Protein AF-A0A3L6DJB2-F1 (afdb_monomer)

Sequence (354 aa):
MSRLISSAEVDRFAGGAGSPPSSSSSAQSPVGSTPDSLARFQGGSPYIYPLYGLGELPQGFARLSAVYGGTYMLNKPDCKVEFDMEGKVCG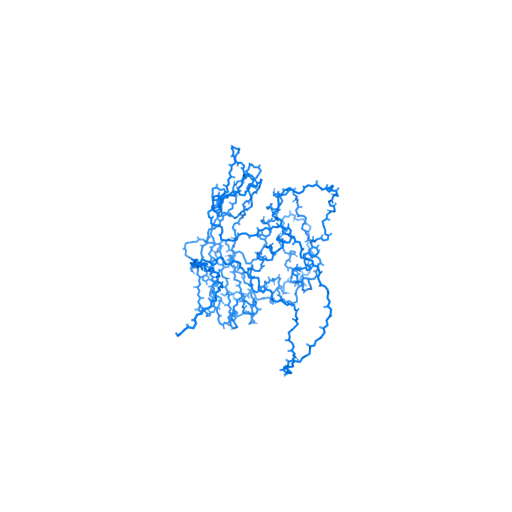VTSEGETAKCKKVVCDPSYLQNKVRKIGRVVCAIAIMSHPIPNTNESHSVQIILPQKQLGRRSDMYVFCCSYTHNVAPRGKFIAFVSVEAETDNPQSELKPGIDLLGSVDEIFYDIYDRYEPVNEPSLDNCFVSTSYDATTHFETTVTDVLNMYTMTTGKCFLAFVYGGDPLTDLSLHALLDKFMENKPRGSRIAEGRWHGGSQIAPAKKLNLNHHIIGELLELSENEVPPEDIVFHRFYLNKTGPVKHKAKWKDSVLDEGIV

InterPro domains:
  IPR000806 Rab GDI protein [PR00892] (103-117)
  IPR000806 Rab GDI protein [PR00892] (146-162)
  IPR000806 Rab GDI protein [PR00892] (171-189)
  IPR000806 Rab GDI protein [PR00892] (204-223)
  IPR000806 Rab GDI protein [PR00892] (225-245)
  IPR018203 GDP dissociation inhibitor [PF00996] (36-253)
  IPR018203 GDP dissociation inhibitor [PTHR11787] (36-254)
  IPR036188 FAD/NAD(P)-binding domain superfamily [G3DSA:3.50.50.60] (206-257)
  IPR036188 FAD/NAD(P)-binding domain superfamily [SSF51905] (41-110)
  IPR036188 FAD/NAD(P)-binding domain superfamily [SSF51905] (213-252)

Organism: Zea mays (NCBI:txid4577)

Foldseek 3Di:
DDDDPALVPPPPPPDDDDDDDDDDPDDPDPVVQFVVLCVLDPPSGSDDAAQQGPVVVVVLVQVVVVVVVDDDDPPFPPWAFDADPLQATQFIDTPRDTDGDRADEEACVRPVVQKDWDFKKKKKKFKDQFAFPPRVRDQWDKDWAQCVNVVHPWIKIKIKHACVSVNYPPSMMIIMIMITDPDPDRCVVRVVVVVRRPDTPDMDMDMDTWIDGPDDCVRHNYQYFTDDDRDPDCPVVVVRVQVSVCVNPVDRDPDPPPPDSCVVCVPSVSVVVVVVVPDDDDDDDDDDDDDDDDDDDDDDDDDDDDDDDDDDDDDDDDDDDPPDDDPDPDPPPPPDDDDDDDDDDDDDDDDDDD

pLDDT: mean 70.46, std 30.06, range [20.41, 98.69]

Structure (mmCIF, N/CA/C/O backbone):
data_AF-A0A3L6DJB2-F1
#
_entry.id   AF-A0A3L6DJB2-F1
#
loop_
_atom_site.group_PDB
_atom_site.id
_atom_site.type_symbol
_atom_site.label_atom_id
_atom_site.label_alt_id
_atom_site.label_comp_id
_atom_site.label_asym_id
_atom_site.label_entity_id
_atom_site.label_seq_id
_atom_site.pdbx_PDB_ins_code
_atom_site.Cartn_x
_atom_site.Cartn_y
_atom_site.Cartn_z
_atom_site.occupancy
_atom_site.B_iso_or_equiv
_atom_site.auth_seq_id
_atom_site.auth_comp_id
_atom_site.auth_asym_id
_atom_site.auth_atom_id
_atom_site.pdbx_PDB_model_num
ATOM 1 N N . MET A 1 1 ? 10.775 10.409 -30.185 1.00 21.77 1 MET A N 1
ATOM 2 C CA . MET A 1 1 ? 11.978 10.942 -29.509 1.00 21.77 1 MET A CA 1
ATOM 3 C C . MET A 1 1 ? 11.618 11.207 -28.056 1.00 21.77 1 MET A C 1
ATOM 5 O O . MET A 1 1 ? 11.131 12.281 -27.734 1.00 21.77 1 MET A O 1
ATOM 9 N N . SER A 1 2 ? 11.748 10.189 -27.211 1.00 21.78 2 SER A N 1
ATOM 10 C CA . SER A 1 2 ? 11.549 10.257 -25.761 1.00 21.78 2 SER A CA 1
ATOM 11 C C . SER A 1 2 ? 12.816 10.826 -25.112 1.00 21.78 2 SER A C 1
ATOM 13 O O . SER A 1 2 ? 13.909 10.319 -25.351 1.00 21.78 2 SER A O 1
ATOM 15 N N . ARG A 1 3 ? 12.694 11.909 -24.333 1.00 20.41 3 ARG A N 1
ATOM 16 C CA . ARG A 1 3 ? 13.789 12.417 -23.493 1.00 20.41 3 ARG A CA 1
ATOM 17 C C . ARG A 1 3 ? 13.762 11.666 -22.162 1.00 20.41 3 ARG A C 1
ATOM 19 O O . ARG A 1 3 ? 12.827 11.839 -21.388 1.00 20.41 3 ARG A O 1
ATOM 26 N N . LEU A 1 4 ? 14.774 10.833 -21.935 1.00 24.22 4 LEU A N 1
ATOM 27 C CA . LEU A 1 4 ? 15.147 10.310 -20.621 1.00 24.22 4 LEU A CA 1
ATOM 28 C C . LEU A 1 4 ? 15.680 11.480 -19.790 1.00 24.22 4 LEU A C 1
ATOM 30 O O . LEU A 1 4 ? 16.734 12.008 -20.125 1.00 24.22 4 LEU A O 1
ATOM 34 N N . ILE A 1 5 ? 14.974 11.887 -18.734 1.00 23.22 5 ILE A N 1
ATOM 35 C CA . ILE A 1 5 ? 15.552 12.796 -17.738 1.00 23.22 5 ILE A CA 1
ATOM 36 C C . ILE A 1 5 ? 16.312 11.915 -16.750 1.00 23.22 5 ILE A C 1
ATOM 38 O O . ILE A 1 5 ? 15.733 11.314 -15.849 1.00 23.22 5 ILE A O 1
ATOM 42 N N . SER A 1 6 ? 17.615 11.786 -16.984 1.00 24.55 6 SER A N 1
ATOM 43 C CA . SER A 1 6 ? 18.557 11.244 -16.006 1.00 24.55 6 SER A CA 1
ATOM 44 C C . SER A 1 6 ? 18.804 12.293 -14.917 1.00 24.55 6 SER A C 1
ATOM 46 O O . SER A 1 6 ? 18.768 13.495 -15.188 1.00 24.55 6 SER A O 1
ATOM 48 N N . SER A 1 7 ? 19.109 11.845 -13.697 1.00 31.48 7 SER A N 1
ATOM 49 C CA . SER A 1 7 ? 19.422 12.662 -12.510 1.00 31.48 7 SER A CA 1
ATOM 50 C C . SER A 1 7 ? 20.531 13.719 -12.711 1.00 31.48 7 SER A C 1
ATOM 52 O O . SER A 1 7 ? 20.780 14.512 -11.811 1.00 31.48 7 SER A O 1
ATOM 54 N N . ALA A 1 8 ? 21.187 13.763 -13.874 1.00 28.05 8 ALA A N 1
ATOM 55 C CA . ALA A 1 8 ? 22.197 14.753 -14.244 1.00 28.05 8 ALA A CA 1
ATOM 56 C C . ALA A 1 8 ? 21.658 15.985 -15.016 1.00 28.05 8 ALA A C 1
ATOM 58 O O . ALA A 1 8 ? 22.426 16.906 -15.288 1.00 28.05 8 ALA A O 1
ATOM 59 N N . GLU A 1 9 ? 20.373 16.040 -15.395 1.00 26.92 9 GLU A N 1
ATOM 60 C CA . GLU A 1 9 ? 19.816 17.165 -16.181 1.00 26.92 9 GLU A CA 1
ATOM 61 C C . GLU A 1 9 ? 19.065 18.230 -15.362 1.00 26.92 9 GLU A C 1
ATOM 63 O O . GLU A 1 9 ? 18.673 19.261 -15.913 1.00 26.92 9 GLU A O 1
ATOM 68 N N . VAL A 1 10 ? 18.918 18.045 -14.047 1.00 32.59 10 VAL A N 1
ATOM 69 C CA . VAL A 1 10 ? 18.225 19.012 -13.172 1.00 32.59 10 VAL A CA 1
ATOM 70 C C . VAL A 1 10 ? 19.051 20.294 -12.949 1.00 32.59 10 VAL A C 1
ATOM 72 O O . VAL A 1 10 ? 18.478 21.369 -12.780 1.00 32.59 10 VAL A O 1
ATOM 75 N N . ASP A 1 11 ? 20.379 20.242 -13.087 1.00 29.42 11 ASP A N 1
ATOM 76 C CA . ASP A 1 11 ? 21.260 21.386 -12.793 1.00 29.42 11 ASP A CA 1
ATOM 77 C C . ASP A 1 11 ? 21.383 22.433 -13.920 1.00 29.42 11 ASP A C 1
ATOM 79 O O . ASP A 1 11 ? 21.942 23.511 -13.709 1.00 29.42 11 ASP A O 1
ATOM 83 N N . ARG A 1 12 ? 20.858 22.188 -15.132 1.00 27.91 12 ARG A N 1
ATOM 84 C CA . ARG A 1 12 ? 21.073 23.100 -16.282 1.00 27.91 12 ARG A CA 1
ATOM 85 C C . ARG A 1 12 ? 20.039 24.212 -16.474 1.00 27.91 12 ARG A C 1
ATOM 87 O O . ARG A 1 12 ? 20.222 25.029 -17.373 1.00 27.91 12 ARG A O 1
ATOM 94 N N . PHE A 1 13 ? 19.000 24.300 -15.645 1.00 27.88 13 PHE A N 1
ATOM 95 C CA . PHE A 1 13 ? 17.977 25.354 -15.772 1.00 27.88 13 PHE A CA 1
ATOM 96 C C . PHE A 1 13 ? 18.026 26.446 -14.688 1.00 27.88 13 PHE A C 1
ATOM 98 O O . PHE A 1 13 ? 17.231 27.381 -14.738 1.00 27.88 13 PHE A O 1
ATOM 105 N N . ALA A 1 14 ? 18.993 26.408 -13.765 1.00 30.28 14 ALA A N 1
ATOM 106 C CA . ALA A 1 14 ? 19.113 27.372 -12.661 1.00 30.28 14 ALA A CA 1
ATOM 107 C C . ALA A 1 14 ? 20.042 28.579 -12.945 1.00 30.28 14 ALA A C 1
ATOM 109 O O . ALA A 1 14 ? 20.566 29.194 -12.019 1.00 30.28 14 ALA A O 1
ATOM 110 N N . GLY A 1 15 ? 20.273 28.937 -14.213 1.00 30.09 15 GLY A N 1
ATOM 111 C CA . GLY A 1 15 ? 21.215 29.995 -14.603 1.00 30.09 15 GLY A CA 1
ATOM 112 C C . GLY A 1 15 ? 20.587 31.082 -15.470 1.00 30.09 15 GLY A C 1
ATOM 113 O O . GLY A 1 15 ? 20.834 31.126 -16.670 1.00 30.09 15 GLY A O 1
ATOM 114 N N . GLY A 1 16 ? 19.790 31.969 -14.875 1.00 25.47 16 GLY A N 1
ATOM 115 C CA . GLY A 1 16 ? 19.230 33.131 -15.567 1.00 25.47 16 GLY A CA 1
ATOM 116 C C . GLY A 1 16 ? 18.637 34.134 -14.587 1.00 25.47 16 GLY A C 1
ATOM 117 O O . GLY A 1 16 ? 17.456 34.068 -14.265 1.00 25.47 16 GLY A O 1
ATOM 118 N N . ALA A 1 17 ? 19.470 35.044 -14.082 1.00 35.88 17 ALA A N 1
ATOM 119 C CA . ALA A 1 17 ? 19.054 36.118 -13.191 1.00 35.88 17 ALA A CA 1
ATOM 120 C C . ALA A 1 17 ? 18.122 37.109 -13.913 1.00 35.88 17 ALA A C 1
ATOM 122 O O . ALA A 1 17 ? 18.513 37.751 -14.886 1.00 35.88 17 ALA A O 1
ATOM 123 N N . GLY A 1 18 ? 16.905 37.258 -13.393 1.00 27.80 18 GLY A N 1
ATOM 124 C CA . GLY A 1 18 ? 15.955 38.305 -13.754 1.00 27.80 18 GLY A CA 1
ATOM 125 C C . GLY A 1 18 ? 14.888 38.405 -12.667 1.00 27.80 18 GLY A C 1
ATOM 126 O O . GLY A 1 18 ? 14.134 37.463 -12.449 1.00 27.80 18 GLY A O 1
ATOM 127 N N . SER A 1 19 ? 14.878 39.513 -11.930 1.00 28.47 19 SER A N 1
ATOM 128 C CA . SER A 1 19 ? 14.000 39.764 -10.781 1.00 28.47 19 SER A CA 1
ATOM 129 C C . SER A 1 19 ? 12.507 39.629 -11.141 1.00 28.47 19 SER A C 1
ATOM 131 O O . SER A 1 19 ? 12.091 40.231 -12.134 1.00 28.47 19 SER A O 1
ATOM 133 N N . PRO A 1 20 ? 11.668 38.928 -10.352 1.00 29.83 20 PRO A N 1
ATOM 134 C CA . PRO A 1 20 ? 10.231 38.879 -10.609 1.00 29.83 20 PRO A CA 1
ATOM 135 C C . PRO A 1 20 ? 9.489 40.062 -9.952 1.00 29.83 20 PRO A C 1
ATOM 137 O O . PRO A 1 20 ? 9.855 40.479 -8.848 1.00 29.83 20 PRO A O 1
ATOM 140 N N . PRO A 1 21 ? 8.428 40.602 -10.586 1.00 27.69 21 PRO A N 1
ATOM 141 C CA . PRO A 1 21 ? 7.501 41.509 -9.928 1.00 27.69 21 PRO A CA 1
ATOM 142 C C . PRO A 1 21 ? 6.554 40.744 -8.991 1.00 27.69 21 PRO A C 1
ATOM 144 O O . PRO A 1 21 ? 6.350 39.535 -9.094 1.00 27.69 21 PRO A O 1
ATOM 147 N N . SER A 1 22 ? 5.996 41.489 -8.045 1.00 34.88 22 SER A N 1
ATOM 148 C CA . SER A 1 22 ? 5.156 41.038 -6.943 1.00 34.88 22 SER A CA 1
ATOM 149 C C . SER A 1 22 ? 3.779 40.497 -7.362 1.00 34.88 22 SER A C 1
ATOM 151 O O . SER A 1 22 ? 3.180 40.938 -8.339 1.00 34.88 22 SER A O 1
ATOM 153 N N . SER A 1 23 ? 3.242 39.631 -6.491 1.00 32.97 23 SER A N 1
ATOM 154 C CA . SER A 1 23 ? 1.842 39.181 -6.341 1.00 32.97 23 SER A CA 1
ATOM 155 C C . SER A 1 23 ? 1.333 38.008 -7.205 1.00 32.97 23 SER A C 1
ATOM 157 O O . SER A 1 23 ? 0.926 38.157 -8.350 1.00 32.97 23 SER A O 1
ATOM 159 N N . SER A 1 24 ? 1.256 36.822 -6.590 1.00 25.11 24 SER A N 1
ATOM 160 C CA . SER A 1 24 ? 0.077 35.931 -6.625 1.00 25.11 24 SER A CA 1
ATOM 161 C C . SER A 1 24 ? 0.277 34.761 -5.650 1.00 25.11 24 SER A C 1
ATOM 163 O O . SER A 1 24 ? 1.120 33.887 -5.822 1.00 25.11 24 SER A O 1
ATOM 165 N N . SER A 1 25 ? -0.489 34.778 -4.564 1.00 37.22 25 SER A N 1
ATOM 166 C CA . SER A 1 25 ? -0.567 33.724 -3.555 1.00 37.22 25 SER A CA 1
ATOM 167 C C . SER A 1 25 ? -1.600 32.676 -3.981 1.00 37.22 25 SER A C 1
ATOM 169 O O . SER A 1 25 ? -2.793 32.963 -3.896 1.00 37.22 25 SER A O 1
ATOM 171 N N . SER A 1 26 ? -1.173 31.501 -4.465 1.00 32.00 26 SER A N 1
ATOM 172 C CA . SER A 1 26 ? -1.944 30.227 -4.438 1.00 32.00 26 SER A CA 1
ATOM 173 C C . SER A 1 26 ? -1.287 29.079 -5.233 1.00 32.00 26 SER A C 1
ATOM 175 O O . SER A 1 26 ? -1.951 28.358 -5.969 1.00 32.00 26 SER A O 1
ATOM 177 N N . ALA A 1 27 ? 0.019 28.859 -5.064 1.00 27.47 27 ALA A N 1
ATOM 178 C CA . ALA A 1 27 ? 0.668 27.626 -5.522 1.00 27.47 27 ALA A CA 1
ATOM 179 C C . ALA A 1 27 ? 1.916 27.323 -4.676 1.00 27.47 27 ALA A C 1
ATOM 181 O O . ALA A 1 27 ? 3.044 27.504 -5.122 1.00 27.47 27 ALA A O 1
ATOM 182 N N . GLN A 1 28 ? 1.731 26.887 -3.427 1.00 29.03 28 GLN A N 1
ATOM 183 C CA . GLN A 1 28 ? 2.797 26.178 -2.711 1.00 29.03 28 GLN A CA 1
ATOM 184 C C . GLN A 1 28 ? 2.730 24.705 -3.123 1.00 29.03 28 GLN A C 1
ATOM 186 O O . GLN A 1 28 ? 2.044 23.893 -2.515 1.00 29.03 28 GLN A O 1
ATOM 191 N N . SER A 1 29 ? 3.394 24.388 -4.230 1.00 30.84 29 SER A N 1
ATOM 192 C CA . SER A 1 29 ? 3.754 23.025 -4.626 1.00 30.84 29 SER A CA 1
ATOM 193 C C . SER A 1 29 ? 4.747 22.404 -3.620 1.00 30.84 29 SER A C 1
ATOM 195 O O . SER A 1 29 ? 5.504 23.162 -3.010 1.00 30.84 29 SER A O 1
ATOM 197 N N . PRO A 1 30 ? 4.857 21.063 -3.505 1.00 36.25 30 PRO A N 1
ATOM 198 C CA . PRO A 1 30 ? 5.751 20.358 -2.561 1.00 36.25 30 PRO A CA 1
ATOM 199 C C . PRO A 1 30 ? 7.261 20.528 -2.845 1.00 36.25 30 PRO A C 1
ATOM 201 O O . PRO A 1 30 ? 8.100 19.849 -2.267 1.00 36.25 30 PRO A O 1
ATOM 204 N N . VAL A 1 31 ? 7.634 21.477 -3.703 1.00 33.62 31 VAL A N 1
ATOM 205 C CA . VAL A 1 31 ? 8.996 21.747 -4.189 1.00 33.62 31 VAL A CA 1
ATOM 206 C C . VAL A 1 31 ? 9.981 22.100 -3.060 1.00 33.62 31 VAL A C 1
ATOM 208 O O . VAL A 1 31 ? 11.182 22.049 -3.281 1.00 33.62 31 VAL A O 1
ATOM 211 N N . GLY A 1 32 ? 9.514 22.407 -1.844 1.00 30.58 32 GLY A N 1
ATOM 212 C CA . GLY A 1 32 ? 10.386 22.628 -0.684 1.00 30.58 32 GLY A CA 1
ATOM 213 C C . GLY A 1 32 ? 10.969 21.352 -0.057 1.00 30.58 32 GLY A C 1
ATOM 214 O O . GLY A 1 32 ? 12.082 21.392 0.450 1.00 30.58 32 GLY A O 1
ATOM 215 N N . SER A 1 33 ? 10.273 20.207 -0.102 1.00 53.81 33 SER A N 1
ATOM 216 C CA . SER A 1 33 ? 10.698 18.999 0.632 1.00 53.81 33 SER A CA 1
ATOM 217 C C . SER A 1 33 ? 11.715 18.142 -0.126 1.00 53.81 33 SER A C 1
ATOM 219 O O . SER A 1 33 ? 12.561 17.493 0.492 1.00 53.81 33 SER A O 1
ATOM 221 N N . THR A 1 34 ? 11.666 18.131 -1.461 1.00 58.94 34 THR A N 1
ATOM 222 C CA . THR A 1 34 ? 12.560 17.315 -2.300 1.00 58.94 34 THR A CA 1
ATOM 223 C C . THR A 1 34 ? 14.015 17.802 -2.286 1.00 58.94 34 THR A C 1
ATOM 225 O O . THR A 1 34 ? 14.893 16.959 -2.099 1.00 58.94 34 THR A O 1
ATOM 228 N N . PRO A 1 35 ? 14.313 19.114 -2.419 1.00 58.69 35 PRO A N 1
ATOM 229 C CA . PRO A 1 35 ? 15.680 19.628 -2.325 1.00 58.69 35 PRO A CA 1
ATOM 230 C C . PRO A 1 35 ? 16.277 19.402 -0.936 1.00 58.69 35 PRO A C 1
ATOM 232 O O . PRO A 1 35 ? 17.412 18.947 -0.828 1.00 58.69 35 PRO A O 1
ATOM 235 N N . ASP A 1 36 ? 15.485 19.626 0.118 1.00 62.12 36 ASP A N 1
ATOM 236 C CA . ASP A 1 36 ? 15.900 19.368 1.498 1.00 62.12 36 ASP A CA 1
ATOM 237 C C . ASP A 1 36 ? 16.173 17.878 1.739 1.00 62.12 36 ASP A C 1
ATOM 239 O O . ASP A 1 36 ? 17.103 17.533 2.460 1.00 62.12 36 ASP A O 1
ATOM 243 N N . SER A 1 37 ? 15.397 16.976 1.131 1.00 61.97 37 SER A N 1
ATOM 244 C CA . SER A 1 37 ? 15.613 15.525 1.244 1.00 61.97 37 SER A CA 1
ATOM 245 C C . SER A 1 37 ? 16.833 15.053 0.452 1.00 61.97 37 SER A C 1
ATOM 247 O O . SER A 1 37 ? 17.590 14.220 0.941 1.00 61.97 37 SER A O 1
ATOM 249 N N . LEU A 1 38 ? 17.065 15.614 -0.739 1.00 62.75 38 LEU A N 1
ATOM 250 C CA . LEU A 1 38 ? 18.255 15.337 -1.545 1.00 62.75 38 LEU A CA 1
ATOM 251 C C . LEU A 1 38 ? 19.529 15.828 -0.845 1.00 62.75 38 LEU A C 1
ATOM 253 O O . LEU A 1 38 ? 20.541 15.138 -0.849 1.00 62.75 38 LEU A O 1
ATOM 257 N N . ALA A 1 39 ? 19.465 16.992 -0.194 1.00 64.50 39 ALA A N 1
ATOM 258 C CA . ALA A 1 39 ? 20.583 17.560 0.551 1.00 64.50 39 ALA A CA 1
ATOM 259 C C . ALA A 1 39 ? 20.934 16.770 1.825 1.00 64.50 39 ALA A C 1
ATOM 261 O O . ALA A 1 39 ? 22.059 16.871 2.312 1.00 64.50 39 ALA A O 1
ATOM 262 N N . ARG A 1 40 ? 19.996 15.978 2.368 1.00 64.25 40 ARG A N 1
ATOM 263 C CA . ARG A 1 40 ? 20.223 15.170 3.581 1.00 64.25 40 ARG A CA 1
ATOM 264 C C . ARG A 1 40 ? 21.113 13.958 3.345 1.00 64.25 40 ARG A C 1
ATOM 266 O O . ARG A 1 40 ? 21.755 13.506 4.287 1.00 64.25 40 ARG A O 1
ATOM 273 N N . PHE A 1 41 ? 21.151 13.417 2.129 1.00 65.12 41 PHE A N 1
ATOM 274 C CA . PHE A 1 41 ? 21.831 12.155 1.852 1.00 65.12 41 PHE A CA 1
ATOM 275 C C . PHE A 1 41 ? 22.847 12.303 0.722 1.00 65.12 41 PHE A C 1
ATOM 277 O O . PHE A 1 41 ? 22.535 12.768 -0.367 1.00 65.12 41 PHE A O 1
ATOM 284 N N . GLN A 1 42 ? 24.061 11.793 0.938 1.00 57.19 42 GLN A N 1
ATOM 285 C CA . GLN A 1 42 ? 25.122 11.759 -0.082 1.00 57.19 42 GLN A CA 1
ATOM 286 C C . GLN A 1 42 ? 24.829 10.770 -1.234 1.00 57.19 42 GLN A C 1
ATOM 288 O O . GLN A 1 42 ? 25.643 10.615 -2.139 1.00 57.19 42 GLN A O 1
ATOM 293 N N . GLY A 1 43 ? 23.676 10.088 -1.205 1.00 61.06 43 GLY A N 1
ATOM 294 C CA . GLY A 1 43 ? 23.298 9.007 -2.120 1.00 61.06 43 GLY A CA 1
ATOM 295 C C . GLY A 1 43 ? 22.663 9.442 -3.445 1.00 61.06 43 GLY A C 1
ATOM 296 O O . GLY A 1 43 ? 22.206 8.584 -4.192 1.00 61.06 43 GLY A O 1
ATOM 297 N N . GLY A 1 44 ? 22.592 10.746 -3.743 1.00 72.81 44 GLY A N 1
ATOM 298 C CA . GLY A 1 44 ? 22.100 11.254 -5.034 1.00 72.81 44 GLY A CA 1
ATOM 299 C C . GLY A 1 44 ? 20.593 11.083 -5.277 1.00 72.81 44 GLY A C 1
ATOM 300 O O . GLY A 1 44 ? 20.132 11.269 -6.399 1.00 72.81 44 GLY A O 1
ATOM 301 N N . SER A 1 45 ? 19.821 10.735 -4.244 1.00 84.12 45 SER A N 1
ATOM 302 C CA . SER A 1 45 ? 18.369 10.535 -4.292 1.00 84.12 45 SER A CA 1
ATOM 303 C C . SER A 1 45 ? 17.724 11.005 -2.981 1.00 84.12 45 SER A C 1
ATOM 305 O O . SER A 1 45 ? 18.330 10.834 -1.922 1.00 84.12 45 SER A O 1
ATOM 307 N N . PRO A 1 46 ? 16.496 11.562 -3.009 1.00 86.31 46 PRO A N 1
ATOM 308 C CA . PRO A 1 46 ? 15.764 11.936 -1.798 1.00 86.31 46 PRO A CA 1
ATOM 309 C C . PRO A 1 46 ? 15.116 10.734 -1.084 1.00 86.31 46 PRO A C 1
ATOM 311 O O . PRO A 1 46 ? 14.455 10.918 -0.063 1.00 86.31 46 PRO A O 1
ATOM 314 N N . TYR A 1 47 ? 15.246 9.518 -1.628 1.00 87.44 47 TYR A N 1
ATOM 315 C CA . TYR A 1 47 ? 14.557 8.325 -1.138 1.00 87.44 47 TYR A CA 1
ATOM 316 C C . TYR A 1 47 ? 15.456 7.437 -0.279 1.00 87.44 47 TYR A C 1
ATOM 318 O O . TYR A 1 47 ? 16.619 7.200 -0.599 1.00 87.44 47 TYR A O 1
ATOM 326 N N . ILE A 1 48 ? 14.857 6.867 0.765 1.00 89.81 48 ILE A N 1
ATOM 327 C CA . ILE A 1 48 ? 15.423 5.775 1.559 1.00 89.81 48 ILE A CA 1
ATOM 328 C C . ILE A 1 48 ? 14.494 4.565 1.485 1.00 89.81 48 ILE A C 1
ATOM 330 O O . ILE A 1 48 ? 13.278 4.711 1.348 1.00 89.81 48 ILE A O 1
ATOM 334 N N . TYR A 1 49 ? 15.066 3.370 1.600 1.00 89.62 49 TYR A N 1
ATOM 335 C CA . TYR A 1 49 ? 14.313 2.123 1.628 1.00 89.62 49 TYR A CA 1
ATOM 336 C C . TYR A 1 49 ? 14.908 1.182 2.684 1.00 89.62 49 TYR A C 1
ATOM 338 O O . TYR A 1 49 ? 16.133 1.045 2.738 1.00 89.62 49 TYR A O 1
ATOM 346 N N . PRO A 1 50 ? 14.085 0.554 3.543 1.00 88.00 50 PRO A N 1
ATOM 347 C CA . PRO A 1 50 ? 14.585 -0.307 4.606 1.00 88.00 50 PRO A CA 1
ATOM 348 C C . PRO A 1 50 ? 15.258 -1.561 4.042 1.00 88.00 50 PRO A C 1
ATOM 350 O O . PRO A 1 50 ? 14.761 -2.191 3.103 1.00 88.00 50 PRO A O 1
ATOM 353 N N . LEU A 1 51 ? 16.369 -1.960 4.665 1.00 92.62 51 LEU A N 1
ATOM 354 C CA . LEU A 1 51 ? 16.909 -3.305 4.480 1.00 92.62 51 LEU A CA 1
ATOM 355 C C . LEU A 1 51 ? 15.840 -4.329 4.884 1.00 92.62 51 LEU A C 1
ATOM 357 O O . LEU A 1 51 ? 15.088 -4.089 5.823 1.00 92.62 51 LEU A O 1
ATOM 361 N N . TYR A 1 52 ? 15.773 -5.449 4.167 1.00 94.19 52 TYR A N 1
ATOM 362 C CA . TYR A 1 52 ? 14.751 -6.499 4.298 1.00 94.19 52 TYR A CA 1
ATOM 363 C C . TYR A 1 52 ? 13.325 -6.080 3.888 1.00 94.19 52 TYR A C 1
ATOM 365 O O . TYR A 1 52 ? 12.399 -6.888 3.937 1.00 94.19 52 TYR A O 1
ATOM 373 N N . GLY A 1 53 ? 13.153 -4.858 3.373 1.00 92.44 53 GLY A N 1
ATOM 374 C CA . GLY A 1 53 ? 11.913 -4.402 2.755 1.00 92.44 53 GLY A CA 1
ATOM 375 C C . GLY A 1 53 ? 10.895 -3.798 3.718 1.00 92.44 53 GLY A C 1
ATOM 376 O O . GLY A 1 53 ? 11.100 -3.682 4.925 1.00 92.44 53 GLY A O 1
ATOM 377 N N . LEU A 1 54 ? 9.760 -3.368 3.158 1.00 93.19 54 LEU A N 1
ATOM 378 C CA . LEU A 1 54 ? 8.738 -2.606 3.890 1.00 93.19 54 LEU A CA 1
ATOM 379 C C . LEU A 1 54 ? 8.082 -3.383 5.038 1.00 93.19 54 LEU A C 1
ATOM 381 O O . LEU A 1 54 ? 7.481 -2.757 5.907 1.00 93.19 54 LEU A O 1
ATOM 385 N N . GLY A 1 55 ? 8.221 -4.712 5.074 1.00 91.88 55 GLY A N 1
ATOM 386 C CA . GLY A 1 55 ? 7.750 -5.552 6.176 1.00 91.88 55 GLY A CA 1
ATOM 387 C C . GLY A 1 55 ? 8.401 -5.221 7.523 1.00 91.88 55 GLY A C 1
ATOM 388 O O . GLY A 1 55 ? 7.802 -5.493 8.562 1.00 91.88 55 GLY A O 1
ATOM 389 N N . GLU A 1 56 ? 9.572 -4.580 7.535 1.00 92.38 56 GLU A N 1
ATOM 390 C CA . GLU A 1 56 ? 10.238 -4.145 8.769 1.00 92.38 56 GLU A CA 1
ATOM 391 C C . GLU A 1 56 ? 9.512 -2.980 9.459 1.00 92.38 56 GLU A C 1
ATOM 393 O O . GLU A 1 56 ? 9.544 -2.865 10.684 1.00 92.38 56 GLU A O 1
ATOM 398 N N . LEU A 1 57 ? 8.792 -2.138 8.707 1.00 91.00 57 LEU A N 1
ATOM 399 C CA . LEU A 1 57 ? 8.045 -1.008 9.268 1.00 91.00 57 LEU A CA 1
ATOM 400 C C . LEU A 1 57 ? 6.923 -1.458 10.225 1.00 91.00 57 LEU A C 1
ATOM 402 O O . LEU A 1 57 ? 6.952 -1.057 11.394 1.00 91.00 57 LEU A O 1
ATOM 406 N N . PRO A 1 58 ? 5.947 -2.300 9.814 1.00 92.38 58 PRO A N 1
ATOM 407 C CA . PRO A 1 58 ? 4.910 -2.773 10.727 1.00 92.38 58 PRO A CA 1
ATOM 408 C C . PRO A 1 58 ? 5.484 -3.616 11.872 1.00 92.38 58 PRO A C 1
ATOM 410 O O . PRO A 1 58 ? 4.959 -3.547 12.982 1.00 92.38 58 PRO A O 1
ATOM 413 N N . GLN A 1 59 ? 6.582 -4.351 11.658 1.00 89.50 59 GLN A N 1
ATOM 414 C CA . GLN A 1 59 ? 7.276 -5.071 12.732 1.00 89.50 59 GLN A CA 1
ATOM 415 C C . GLN A 1 59 ? 7.857 -4.114 13.784 1.00 89.50 59 GLN A C 1
ATOM 417 O O . GLN A 1 59 ? 7.659 -4.319 14.985 1.00 89.50 59 GLN A O 1
ATOM 422 N N . GLY A 1 60 ? 8.515 -3.037 13.347 1.00 90.62 60 GLY A N 1
ATOM 423 C CA . GLY A 1 60 ? 9.040 -1.992 14.223 1.00 90.62 60 GLY A CA 1
ATOM 424 C C . GLY A 1 60 ? 7.940 -1.323 15.048 1.00 90.62 60 GLY A C 1
ATOM 425 O O . GLY A 1 60 ? 8.064 -1.214 16.270 1.00 90.62 60 GLY A O 1
ATOM 426 N N . PHE A 1 61 ? 6.822 -0.953 14.414 1.00 91.50 61 PHE A N 1
ATOM 427 C CA . PHE A 1 61 ? 5.664 -0.394 15.122 1.00 91.50 61 PHE A CA 1
ATOM 428 C C . PHE A 1 61 ? 5.015 -1.396 16.084 1.00 91.50 61 PHE A C 1
ATOM 430 O O . PHE A 1 61 ? 4.604 -1.009 17.182 1.00 91.50 61 PHE A O 1
ATOM 437 N N . ALA A 1 62 ? 4.967 -2.681 15.724 1.00 89.06 62 ALA A N 1
ATOM 438 C CA . ALA A 1 62 ? 4.436 -3.716 16.600 1.00 89.06 62 ALA A CA 1
ATOM 439 C C . ALA A 1 62 ? 5.276 -3.897 17.863 1.00 89.06 62 ALA A C 1
ATOM 441 O O . ALA A 1 62 ? 4.744 -3.897 18.978 1.00 89.06 62 ALA A O 1
ATOM 442 N N . ARG A 1 63 ? 6.602 -3.958 17.701 1.00 92.31 63 ARG A N 1
ATOM 443 C CA . ARG A 1 63 ? 7.546 -3.982 18.821 1.00 92.31 63 ARG A CA 1
ATOM 444 C C . ARG A 1 63 ? 7.404 -2.737 19.688 1.00 92.31 63 ARG A C 1
ATOM 446 O O . ARG A 1 63 ? 7.354 -2.858 20.910 1.00 92.31 63 ARG A O 1
ATOM 453 N N . LEU A 1 64 ? 7.311 -1.560 19.071 1.00 89.44 64 LEU A N 1
ATOM 454 C CA . LEU A 1 64 ? 7.133 -0.306 19.792 1.00 89.44 64 LEU A CA 1
ATOM 455 C C . LEU A 1 64 ? 5.883 -0.349 20.672 1.00 89.44 64 LEU A C 1
ATOM 457 O O . LEU A 1 64 ? 5.958 -0.070 21.861 1.00 89.44 64 LEU A O 1
ATOM 461 N N . SER A 1 65 ? 4.738 -0.730 20.113 1.00 90.62 65 SER A N 1
ATOM 462 C CA . SER A 1 65 ? 3.487 -0.798 20.867 1.00 90.62 65 SER A CA 1
ATOM 463 C C . SER A 1 65 ? 3.539 -1.865 21.973 1.00 90.62 65 SER A C 1
ATOM 465 O O . SER A 1 65 ? 3.068 -1.603 23.080 1.00 90.62 65 SER A O 1
ATOM 467 N N . ALA A 1 66 ? 4.225 -2.996 21.761 1.00 90.19 66 ALA A N 1
ATOM 468 C CA . ALA A 1 66 ? 4.455 -4.001 22.804 1.00 90.19 66 ALA A CA 1
ATOM 469 C C . ALA A 1 66 ? 5.263 -3.474 24.004 1.00 90.19 66 ALA A C 1
ATOM 471 O O . ALA A 1 66 ? 4.935 -3.789 25.148 1.00 90.19 66 ALA A O 1
ATOM 472 N N . VAL A 1 67 ? 6.259 -2.608 23.775 1.00 93.81 67 VAL A N 1
ATOM 473 C CA . VAL A 1 67 ? 6.998 -1.924 24.858 1.00 93.81 67 VAL A CA 1
ATOM 474 C C . VAL A 1 67 ? 6.060 -1.090 25.741 1.00 93.81 67 VAL A C 1
ATOM 476 O O . VAL A 1 67 ? 6.285 -0.979 26.945 1.00 93.81 67 VAL A O 1
ATOM 479 N N . TYR A 1 68 ? 4.969 -0.563 25.179 1.00 90.25 68 TYR A N 1
ATOM 480 C CA . TYR A 1 68 ? 3.944 0.192 25.911 1.00 90.25 68 TYR A CA 1
ATOM 481 C C . TYR A 1 68 ? 2.758 -0.663 26.380 1.00 90.25 68 TYR A C 1
ATOM 483 O O . TYR A 1 68 ? 1.708 -0.122 26.727 1.00 90.25 68 TYR A O 1
ATOM 491 N N . GLY A 1 69 ? 2.915 -1.989 26.418 1.00 92.94 69 GLY A N 1
ATOM 492 C CA . GLY A 1 69 ? 1.890 -2.920 26.895 1.00 92.94 69 GLY A CA 1
ATOM 493 C C . GLY A 1 69 ? 0.842 -3.305 25.848 1.00 92.94 69 GLY A C 1
ATOM 494 O O . GLY A 1 69 ? -0.146 -3.953 26.186 1.00 92.94 69 GLY A O 1
ATOM 495 N N . GLY A 1 70 ? 1.042 -2.928 24.583 1.00 93.38 70 GLY A N 1
ATOM 496 C CA . GLY A 1 70 ? 0.248 -3.425 23.465 1.00 93.38 70 GLY A CA 1
ATOM 497 C C . GLY A 1 70 ? 0.465 -4.922 23.235 1.00 93.38 70 GLY A C 1
ATOM 498 O O . GLY A 1 70 ? 1.512 -5.481 23.550 1.00 93.38 70 GLY A O 1
ATOM 499 N N . THR A 1 71 ? -0.532 -5.598 22.673 1.00 91.88 71 THR A N 1
ATOM 500 C CA . THR A 1 71 ? -0.424 -7.007 22.269 1.00 91.88 71 THR A CA 1
ATOM 501 C C . THR A 1 71 ? -0.869 -7.135 20.821 1.00 91.88 71 THR A C 1
ATOM 503 O O . THR A 1 71 ? -1.969 -6.709 20.480 1.00 91.88 71 THR A O 1
ATOM 506 N N . TYR A 1 72 ? -0.020 -7.726 19.979 1.00 92.31 72 TYR A N 1
ATOM 507 C CA . TYR A 1 72 ? -0.342 -8.019 18.583 1.00 92.31 72 TYR A CA 1
ATOM 508 C C . TYR A 1 72 ? -0.817 -9.457 18.471 1.00 92.31 72 TYR A C 1
ATOM 510 O O . TYR A 1 72 ? -0.129 -10.380 18.905 1.00 92.31 72 TYR A O 1
ATOM 518 N N . MET A 1 73 ? -1.993 -9.639 17.880 1.00 93.31 73 MET A N 1
ATOM 519 C CA . MET A 1 73 ? -2.578 -10.950 17.636 1.00 93.31 73 MET A CA 1
ATOM 520 C C . MET A 1 73 ? -2.664 -11.164 16.128 1.00 93.31 73 MET A C 1
ATOM 522 O O . MET A 1 73 ? -3.393 -10.459 15.438 1.00 93.31 73 MET A O 1
ATOM 526 N N . LEU A 1 74 ? -1.887 -12.120 15.623 1.00 92.44 74 LEU A N 1
ATOM 527 C CA . LEU A 1 74 ? -1.940 -12.566 14.232 1.00 92.44 74 LEU A CA 1
ATOM 528 C C . LEU A 1 74 ? -2.770 -13.846 14.136 1.00 92.44 74 LEU A C 1
ATOM 530 O O . LEU A 1 74 ? -2.948 -14.544 15.134 1.00 92.44 74 LEU A O 1
ATOM 534 N N . ASN A 1 75 ? -3.236 -14.168 12.928 1.00 91.50 75 ASN A N 1
ATOM 535 C CA . ASN A 1 75 ? -4.055 -15.354 12.670 1.00 91.50 75 ASN A CA 1
ATOM 536 C C . ASN A 1 75 ? -5.311 -15.417 13.565 1.00 91.50 75 ASN A C 1
ATOM 538 O O . ASN A 1 75 ? -5.645 -16.468 14.106 1.00 91.50 75 ASN A O 1
ATOM 542 N N . LYS A 1 76 ? -5.974 -14.265 13.737 1.00 92.19 76 LYS A N 1
ATOM 543 C CA . LYS A 1 76 ? -7.278 -14.142 14.395 1.00 92.19 76 LYS A CA 1
ATOM 544 C C . LYS A 1 76 ? -8.372 -13.983 13.334 1.00 92.19 76 LYS A C 1
ATOM 546 O O . LYS A 1 76 ? -8.570 -12.869 12.842 1.00 92.19 76 LYS A O 1
ATOM 551 N N . PRO A 1 77 ? -9.023 -15.083 12.917 1.00 89.69 77 PRO A N 1
ATOM 552 C CA . PRO A 1 77 ? -10.033 -15.044 11.868 1.00 89.69 77 PRO A CA 1
ATOM 553 C C . PRO A 1 77 ? -11.334 -14.408 12.369 1.00 89.69 77 PRO A C 1
ATOM 555 O O . PRO A 1 77 ? -11.533 -14.214 13.571 1.00 89.69 77 PRO A O 1
ATOM 558 N N . ASP A 1 78 ? -12.222 -14.094 11.426 1.00 89.94 78 ASP A N 1
ATOM 559 C CA . ASP A 1 78 ? -13.608 -13.681 11.683 1.00 89.94 78 ASP A CA 1
ATOM 560 C C . ASP A 1 78 ? -13.749 -12.512 12.673 1.00 89.94 78 ASP A C 1
ATOM 562 O O . ASP A 1 78 ? -14.713 -12.422 13.434 1.00 89.94 78 ASP A O 1
ATOM 566 N N . CYS A 1 79 ? -12.767 -11.606 12.666 1.00 94.31 79 CYS A N 1
ATOM 567 C CA . CYS A 1 79 ? -12.791 -10.384 13.457 1.00 94.31 79 CYS A CA 1
ATOM 568 C C . CYS A 1 79 ? -13.972 -9.504 13.031 1.00 94.31 79 CYS A C 1
ATOM 570 O O . CYS A 1 79 ? -13.986 -8.942 11.935 1.00 94.31 79 CYS A O 1
ATOM 572 N N . LYS A 1 80 ? -14.946 -9.347 13.924 1.00 96.38 80 LYS A N 1
ATOM 573 C CA . LYS A 1 80 ? -16.162 -8.569 13.700 1.00 96.38 80 LYS A CA 1
ATOM 574 C C . LYS A 1 80 ? -16.229 -7.392 14.661 1.00 96.38 80 LYS A C 1
ATOM 576 O O . LYS A 1 80 ? -16.162 -7.566 15.875 1.00 96.38 80 LYS A O 1
ATOM 581 N N . VAL A 1 81 ? -16.405 -6.191 14.120 1.00 97.38 81 VAL A N 1
ATOM 582 C CA . VAL A 1 81 ? -16.665 -4.988 14.919 1.00 97.38 81 VAL A CA 1
ATOM 583 C C . VAL A 1 81 ? -18.104 -5.027 15.436 1.00 97.38 81 VAL A C 1
ATOM 585 O O . VAL A 1 81 ? -19.043 -5.202 14.658 1.00 97.38 81 VAL A O 1
ATOM 588 N N . GLU A 1 82 ? -18.280 -4.862 16.745 1.00 97.81 82 GLU A N 1
ATOM 589 C CA . GLU A 1 82 ? -19.586 -4.852 17.404 1.00 97.81 82 GLU A CA 1
ATOM 590 C C . GLU A 1 82 ? -20.030 -3.427 17.740 1.00 97.81 82 GLU A C 1
ATOM 592 O O . GLU A 1 82 ? -19.237 -2.597 18.199 1.00 97.81 82 GLU A O 1
ATOM 597 N N . PHE A 1 83 ? -21.326 -3.170 17.568 1.00 97.81 83 PHE A N 1
ATOM 598 C CA . PHE A 1 83 ? -21.954 -1.869 17.782 1.00 97.81 83 PHE A CA 1
ATOM 599 C C . PHE A 1 83 ? -23.029 -1.951 18.867 1.00 97.81 83 PHE A C 1
ATOM 601 O O . PHE A 1 83 ? -23.694 -2.976 19.018 1.00 97.81 83 PHE A O 1
ATOM 608 N N . ASP A 1 84 ? -23.188 -0.877 19.632 1.00 97.06 84 ASP A N 1
ATOM 609 C CA . ASP A 1 84 ? -24.269 -0.741 20.605 1.00 97.06 84 ASP A CA 1
ATOM 610 C C . ASP A 1 84 ? -25.595 -0.303 19.948 1.00 97.06 84 ASP A C 1
ATOM 612 O O . ASP A 1 84 ? -25.704 -0.162 18.729 1.00 97.06 84 ASP A O 1
ATOM 616 N N . MET A 1 85 ? -26.629 -0.091 20.769 1.00 96.75 85 MET A N 1
ATOM 617 C CA . MET A 1 85 ? -27.949 0.348 20.292 1.00 96.75 85 MET A CA 1
ATOM 618 C C . MET A 1 85 ? -27.940 1.770 19.703 1.00 96.75 85 MET A C 1
ATOM 620 O O . MET A 1 85 ? -28.859 2.116 18.966 1.00 96.75 85 MET A O 1
ATOM 624 N N . GLU A 1 86 ? -26.929 2.587 20.018 1.00 95.31 86 GLU A N 1
ATOM 625 C CA . GLU A 1 86 ? -26.741 3.931 19.457 1.00 95.31 86 GLU A CA 1
ATOM 626 C C . GLU A 1 86 ? -25.942 3.903 18.142 1.00 95.31 86 GLU A C 1
ATOM 628 O O . GLU A 1 86 ? -25.788 4.938 17.496 1.00 95.31 86 GLU A O 1
ATOM 633 N N . GLY A 1 87 ? -25.430 2.735 17.735 1.00 95.94 87 GLY A N 1
ATOM 634 C CA . GLY A 1 87 ? -24.599 2.576 16.545 1.00 95.94 87 GLY A CA 1
ATOM 635 C C . GLY A 1 87 ? -23.125 2.936 16.751 1.00 95.94 87 GLY A C 1
ATOM 636 O O . GLY A 1 87 ? -22.401 3.090 15.766 1.00 95.94 87 GLY A O 1
ATOM 637 N N . LYS A 1 88 ? -22.654 3.052 18.000 1.00 97.38 88 LYS A N 1
ATOM 638 C CA . LYS A 1 88 ? -21.237 3.273 18.333 1.00 97.38 88 LYS A CA 1
ATOM 639 C C . LYS A 1 88 ? -20.514 1.956 18.547 1.00 97.38 88 LYS A C 1
ATOM 641 O O . LYS A 1 88 ? -21.092 0.996 19.052 1.00 97.38 88 LYS A O 1
ATOM 646 N N . VAL A 1 89 ? -19.228 1.911 18.205 1.00 97.62 89 VAL A N 1
ATOM 647 C CA . VAL A 1 89 ? -18.405 0.732 18.490 1.00 97.62 89 VAL A CA 1
ATOM 648 C C . VAL A 1 89 ? -18.332 0.461 19.996 1.00 97.62 89 VAL A C 1
ATOM 650 O O . VAL A 1 89 ? -18.093 1.370 20.795 1.00 97.62 89 VAL A O 1
ATOM 653 N N . CYS A 1 90 ? -18.509 -0.803 20.381 1.00 97.62 90 CYS A N 1
ATOM 654 C CA . CYS A 1 90 ? -18.399 -1.248 21.773 1.00 97.62 90 CYS A CA 1
ATOM 655 C C . CYS A 1 90 ? -17.429 -2.426 21.977 1.00 97.62 90 CYS A C 1
ATOM 657 O O . CYS A 1 90 ? -17.081 -2.759 23.117 1.00 97.62 90 CYS A O 1
ATOM 659 N N . GLY A 1 91 ? -16.942 -3.039 20.895 1.00 97.25 91 GLY A N 1
ATOM 660 C CA . GLY A 1 91 ? -15.942 -4.096 20.957 1.00 97.25 91 GLY A CA 1
ATOM 661 C C . GLY A 1 91 ? -15.615 -4.713 19.603 1.00 97.25 91 GLY A C 1
ATOM 662 O O . GLY A 1 91 ? -16.174 -4.335 18.576 1.00 97.25 91 GLY A O 1
ATOM 663 N N . VAL A 1 92 ? -14.706 -5.682 19.624 1.00 97.81 92 VAL A N 1
ATOM 664 C CA . VAL A 1 92 ? -14.378 -6.550 18.490 1.00 97.81 92 VAL A CA 1
ATOM 665 C C . VAL A 1 92 ? -14.476 -7.997 18.956 1.00 97.81 92 VAL A C 1
ATOM 667 O O . VAL A 1 92 ? -13.872 -8.358 19.969 1.00 97.81 92 VAL A O 1
ATOM 670 N N . THR A 1 93 ? -15.245 -8.809 18.235 1.00 97.25 93 THR A N 1
ATOM 671 C CA . THR A 1 93 ? -15.421 -10.241 18.493 1.00 97.25 93 THR A CA 1
ATOM 672 C C . THR A 1 93 ? -14.577 -11.053 17.521 1.00 97.25 93 THR A C 1
ATOM 674 O O . THR A 1 93 ? -14.568 -10.771 16.328 1.00 97.25 93 THR A O 1
ATOM 677 N N . SER A 1 94 ? -13.894 -12.082 18.011 1.00 95.44 94 SER A N 1
ATOM 678 C CA . SER A 1 94 ? -13.232 -13.102 17.193 1.00 95.44 94 SER A CA 1
ATOM 679 C C . SER A 1 94 ? -13.256 -14.416 17.968 1.00 95.44 94 SER A C 1
ATOM 681 O O . SER A 1 94 ? -13.062 -14.422 19.183 1.00 95.44 94 SER A O 1
ATOM 683 N N . GLU A 1 95 ? -13.548 -15.526 17.289 1.00 94.69 95 GLU A N 1
ATOM 684 C CA . GLU A 1 95 ? -13.578 -16.871 17.894 1.00 94.69 95 GLU A CA 1
ATOM 685 C C . GLU A 1 95 ? -14.486 -16.986 19.143 1.00 94.69 95 GLU A C 1
ATOM 687 O O . GLU A 1 95 ? -14.217 -17.752 20.064 1.00 94.69 95 GLU A O 1
ATOM 692 N N . GLY A 1 96 ? -15.583 -16.220 19.183 1.00 92.56 96 GLY A N 1
ATOM 693 C CA . GLY A 1 96 ? -16.541 -16.222 20.297 1.00 92.56 96 GLY A CA 1
ATOM 694 C C . GLY A 1 96 ? -16.130 -15.383 21.514 1.00 92.56 96 GLY A C 1
ATOM 695 O O . GLY A 1 96 ? -16.916 -15.266 22.453 1.00 92.56 96 GLY A O 1
ATOM 696 N N . GLU A 1 97 ? -14.951 -14.759 21.494 1.00 94.31 97 GLU A N 1
ATOM 697 C CA . GLU A 1 97 ? -14.487 -13.837 22.532 1.00 94.31 97 GLU A CA 1
ATOM 698 C C . GLU A 1 97 ? -14.582 -12.384 22.057 1.00 94.31 97 GLU A C 1
ATOM 700 O O . GLU A 1 97 ? -14.232 -12.069 20.920 1.00 94.31 97 GLU A O 1
ATOM 705 N N . THR A 1 98 ? -15.016 -11.478 22.941 1.00 96.31 98 THR A N 1
ATOM 706 C CA . THR A 1 98 ? -15.156 -10.048 22.625 1.00 96.31 98 THR A CA 1
ATOM 707 C C . THR A 1 98 ? -14.211 -9.196 23.464 1.00 96.31 98 THR A C 1
ATOM 709 O O . THR A 1 98 ? -14.343 -9.105 24.688 1.00 96.31 98 THR A O 1
ATOM 712 N N . ALA A 1 99 ? -13.308 -8.486 22.790 1.00 96.31 99 ALA A N 1
ATOM 713 C CA . ALA A 1 99 ? -12.503 -7.429 23.384 1.00 96.31 99 ALA A CA 1
ATOM 714 C C . ALA A 1 99 ? -13.282 -6.106 23.342 1.00 96.31 99 ALA A C 1
ATOM 716 O O . ALA A 1 99 ? -13.587 -5.588 22.269 1.00 96.31 99 ALA A O 1
ATOM 717 N N . LYS A 1 100 ? -13.620 -5.544 24.508 1.00 97.88 100 LYS A N 1
ATOM 718 C CA . LYS A 1 100 ? -14.368 -4.279 24.590 1.00 97.88 100 LYS A CA 1
ATOM 719 C C . LYS A 1 100 ? -13.470 -3.080 24.300 1.00 97.88 100 LYS A C 1
ATOM 721 O O . LYS A 1 100 ? -12.377 -2.970 24.853 1.00 97.88 100 LYS A O 1
ATOM 726 N N . CYS A 1 101 ? -13.966 -2.140 23.504 1.00 96.00 101 CYS A N 1
ATOM 727 C CA . CYS A 1 101 ? -13.265 -0.904 23.171 1.00 96.00 101 CYS A CA 1
ATOM 728 C C . CYS A 1 101 ? -14.255 0.252 22.970 1.00 96.00 101 CYS A C 1
ATOM 730 O O . CYS A 1 101 ? -15.450 0.041 22.797 1.00 96.00 101 CYS A O 1
ATOM 732 N N . LYS A 1 102 ? -13.752 1.491 23.035 1.00 96.38 102 LYS A N 1
ATOM 733 C CA . LYS A 1 102 ? -14.545 2.715 22.786 1.00 96.38 102 LYS A CA 1
ATOM 734 C C . LYS A 1 102 ? -14.347 3.285 21.382 1.00 96.38 102 LYS A C 1
ATOM 736 O O . LYS A 1 102 ? -15.062 4.197 20.988 1.00 96.38 102 LYS A O 1
ATOM 741 N N . LYS A 1 103 ? -13.293 2.836 20.703 1.00 96.62 103 LYS A N 1
ATOM 742 C CA . LYS A 1 103 ? -12.851 3.278 19.382 1.00 96.62 103 LYS A CA 1
ATOM 743 C C . LYS A 1 103 ? -12.233 2.082 18.678 1.00 96.62 103 LYS A C 1
ATOM 745 O O . LYS A 1 103 ? -11.607 1.252 19.343 1.00 96.62 103 LYS A O 1
ATOM 750 N N . VAL A 1 104 ? -12.366 2.033 17.361 1.00 97.44 104 VAL A N 1
ATOM 751 C CA . VAL 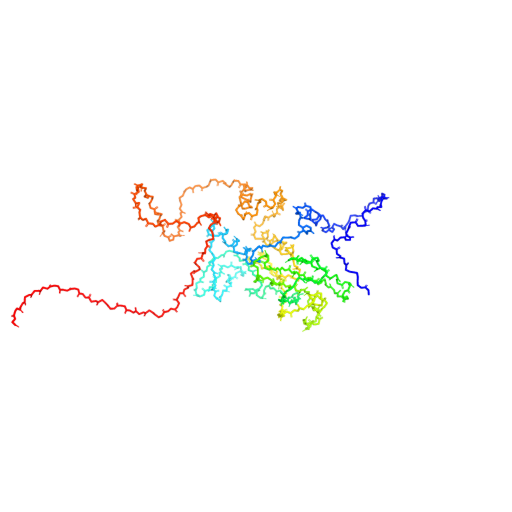A 1 104 ? -11.694 1.043 16.516 1.00 97.44 104 VAL A CA 1
ATOM 752 C C . VAL A 1 104 ? -10.980 1.753 15.376 1.00 97.44 104 VAL A C 1
ATOM 754 O O . VAL A 1 104 ? -11.530 2.681 14.786 1.00 97.44 104 VAL A O 1
ATOM 757 N N . VAL A 1 105 ? -9.751 1.326 15.101 1.00 97.25 105 VAL A N 1
ATOM 758 C CA . VAL A 1 105 ? -8.987 1.722 13.916 1.00 97.25 105 VAL A CA 1
ATOM 759 C C . VAL A 1 105 ? -8.815 0.472 13.068 1.00 97.25 105 VAL A C 1
ATOM 761 O O . VAL A 1 105 ? -8.424 -0.565 13.608 1.00 97.25 105 VAL A O 1
ATOM 764 N N . CYS A 1 106 ? -9.126 0.541 11.779 1.00 97.19 106 CYS A N 1
ATOM 765 C CA . CYS A 1 106 ? -8.995 -0.602 10.876 1.00 97.19 106 CYS A CA 1
ATOM 766 C C . CYS A 1 106 ? -8.785 -0.157 9.427 1.00 97.19 106 CYS A C 1
ATOM 768 O O . CYS A 1 106 ? -9.026 0.999 9.084 1.00 97.19 106 CYS A O 1
ATOM 770 N N . ASP A 1 107 ? -8.366 -1.082 8.570 1.00 97.38 107 ASP A N 1
ATOM 771 C CA . ASP A 1 107 ? -8.393 -0.870 7.125 1.00 97.38 107 ASP A CA 1
ATOM 772 C C . ASP A 1 107 ? -9.803 -1.155 6.546 1.00 97.38 107 ASP A C 1
ATOM 774 O O . ASP A 1 107 ? -10.666 -1.704 7.250 1.00 97.38 107 ASP A O 1
ATOM 778 N N . PRO A 1 108 ? -10.065 -0.792 5.275 1.00 97.81 108 PRO A N 1
ATOM 779 C CA . PRO A 1 108 ? -11.371 -0.955 4.633 1.00 97.81 108 PRO A CA 1
ATOM 780 C C . PRO A 1 108 ? -11.973 -2.364 4.681 1.00 97.81 108 PRO A C 1
ATOM 782 O O . PRO A 1 108 ? -13.198 -2.501 4.675 1.00 97.81 108 PRO A O 1
ATOM 785 N N . SER A 1 109 ? -11.150 -3.416 4.740 1.00 96.38 109 SER A N 1
ATOM 786 C CA . SER A 1 109 ? -11.625 -4.802 4.672 1.00 96.38 109 SER A CA 1
ATOM 787 C C . SER A 1 109 ? -12.505 -5.206 5.860 1.00 96.38 109 SER A C 1
ATOM 789 O O . SER A 1 109 ? -13.401 -6.033 5.691 1.00 96.38 109 SER A O 1
ATOM 791 N N . TYR A 1 110 ? -12.318 -4.582 7.028 1.00 96.69 110 TYR A N 1
ATOM 792 C CA . TYR A 1 110 ? -13.072 -4.886 8.250 1.00 96.69 110 TYR A CA 1
ATOM 793 C C . TYR A 1 110 ? -14.445 -4.202 8.312 1.00 96.69 110 TYR A C 1
ATOM 795 O O . TYR A 1 110 ? -15.320 -4.648 9.053 1.00 96.69 110 TYR A O 1
ATOM 803 N N . LEU A 1 111 ? -14.645 -3.111 7.564 1.00 96.69 111 LEU A N 1
ATOM 804 C CA . LEU A 1 111 ? -15.858 -2.285 7.607 1.00 96.69 111 LEU A CA 1
ATOM 805 C C . LEU A 1 111 ? -16.296 -1.869 6.193 1.00 96.69 111 LEU A C 1
ATOM 807 O O . LEU A 1 111 ? -16.453 -0.687 5.889 1.00 96.69 111 LEU A O 1
ATOM 811 N N . GLN A 1 112 ? -16.543 -2.859 5.330 1.00 95.94 112 GLN A N 1
ATOM 812 C CA . GLN A 1 112 ? -16.898 -2.651 3.915 1.00 95.94 112 GLN A CA 1
ATOM 813 C C . GLN A 1 112 ? -18.153 -1.784 3.703 1.00 95.94 112 GLN A C 1
ATOM 815 O O . GLN A 1 112 ? -18.286 -1.114 2.685 1.00 95.94 112 GLN A O 1
ATOM 820 N N . ASN A 1 113 ? -19.070 -1.751 4.674 1.00 96.19 113 ASN A N 1
ATOM 821 C CA . ASN A 1 113 ? -20.277 -0.921 4.642 1.00 96.19 113 ASN A CA 1
ATOM 822 C C . ASN A 1 113 ? -20.045 0.547 5.052 1.00 96.19 113 ASN A C 1
ATOM 824 O O . ASN A 1 113 ? -20.989 1.335 5.032 1.00 96.19 113 ASN A O 1
ATOM 828 N N . LYS A 1 114 ? -18.826 0.910 5.467 1.00 97.50 114 LYS A N 1
ATOM 829 C CA . LYS A 1 114 ? -18.432 2.271 5.875 1.00 97.50 114 LYS A CA 1
ATOM 830 C C . LYS A 1 114 ? -17.408 2.902 4.934 1.00 97.50 114 LYS A C 1
ATOM 832 O O . LYS A 1 114 ? -16.899 3.983 5.218 1.00 97.50 114 LYS A O 1
ATOM 837 N N . VAL A 1 115 ? -17.130 2.250 3.812 1.00 98.50 115 VAL A N 1
ATOM 838 C CA . VAL A 1 115 ? -16.201 2.726 2.791 1.00 98.50 115 VAL A CA 1
ATOM 839 C C . VAL A 1 115 ? -16.886 2.781 1.433 1.00 98.50 115 VAL A C 1
ATOM 841 O O . VAL A 1 115 ? -17.875 2.085 1.198 1.00 98.50 115 VAL A O 1
ATOM 844 N N . ARG A 1 116 ? -16.349 3.581 0.510 1.00 98.44 116 ARG A N 1
ATOM 845 C CA . ARG A 1 116 ? -16.688 3.468 -0.915 1.00 98.44 116 ARG A CA 1
ATOM 846 C C . ARG A 1 116 ? -15.445 3.201 -1.738 1.00 98.44 116 ARG A C 1
ATOM 848 O O . ARG A 1 116 ? -14.363 3.683 -1.413 1.00 98.44 116 ARG A O 1
ATOM 855 N N . LYS A 1 117 ? -15.631 2.486 -2.841 1.00 98.06 117 LYS A N 1
ATOM 856 C CA . LYS A 1 117 ? -14.601 2.301 -3.859 1.00 98.06 117 LYS A CA 1
ATOM 857 C C . LYS A 1 117 ? -14.372 3.615 -4.611 1.00 98.06 117 LYS A C 1
ATOM 859 O O . LYS A 1 117 ? -15.329 4.204 -5.109 1.00 98.06 117 LYS A O 1
ATOM 864 N N . ILE A 1 118 ? -13.117 4.042 -4.713 1.00 97.00 118 ILE A N 1
ATOM 865 C CA . ILE A 1 118 ? -12.695 5.278 -5.398 1.00 97.00 118 ILE A CA 1
ATOM 866 C C . ILE A 1 118 ? -11.895 5.024 -6.674 1.00 97.00 118 ILE A C 1
ATOM 868 O O . ILE A 1 118 ? -11.693 5.933 -7.470 1.00 97.00 118 ILE A O 1
ATOM 872 N N . GLY A 1 119 ? -11.456 3.787 -6.895 1.00 96.19 119 GLY A N 1
ATOM 873 C CA . GLY A 1 119 ? -10.676 3.432 -8.070 1.00 96.19 119 GLY A CA 1
ATOM 874 C C . GLY A 1 119 ? -10.050 2.056 -7.942 1.00 96.19 119 GLY A C 1
ATOM 875 O O . GLY A 1 119 ? -10.462 1.240 -7.113 1.00 96.19 119 GLY A O 1
ATOM 876 N N . ARG A 1 120 ? -9.047 1.810 -8.781 1.00 96.62 120 ARG A N 1
ATOM 877 C CA . ARG A 1 120 ? -8.217 0.606 -8.771 1.00 96.62 120 ARG A CA 1
ATOM 878 C C . ARG A 1 120 ? -6.769 0.982 -9.001 1.00 96.62 120 ARG A C 1
ATOM 880 O O . ARG A 1 120 ? -6.495 1.939 -9.721 1.00 96.62 120 ARG A O 1
ATOM 887 N N . VAL A 1 121 ? -5.867 0.200 -8.439 1.00 97.44 121 VAL A N 1
ATOM 888 C CA . VAL A 1 121 ? -4.450 0.236 -8.786 1.00 97.44 121 VAL A CA 1
ATOM 889 C C . VAL A 1 121 ? -4.121 -1.058 -9.480 1.00 97.44 121 VAL A C 1
ATOM 891 O O . VAL A 1 121 ? -4.527 -2.134 -9.046 1.00 97.44 121 VAL A O 1
ATOM 894 N N . VAL A 1 122 ? -3.385 -0.923 -10.567 1.00 96.81 122 VAL A N 1
ATOM 895 C CA . VAL A 1 122 ? -2.746 -2.038 -11.234 1.00 96.81 122 VAL A CA 1
ATOM 896 C C . VAL A 1 122 ? -1.267 -1.972 -10.893 1.00 96.81 122 VAL A C 1
ATOM 898 O O . VAL A 1 122 ? -0.654 -0.906 -11.004 1.00 96.81 122 VAL A O 1
ATOM 901 N N . CYS A 1 123 ? -0.685 -3.106 -10.513 1.00 96.69 123 CYS A N 1
ATOM 902 C CA . CYS A 1 123 ? 0.751 -3.219 -10.332 1.00 96.69 123 CYS A CA 1
ATOM 903 C C . CYS A 1 123 ? 1.326 -4.490 -10.961 1.00 96.69 123 CYS A C 1
ATOM 905 O O . CYS A 1 123 ? 0.634 -5.486 -11.173 1.00 96.69 123 CYS A O 1
ATOM 907 N N . ALA A 1 124 ? 2.612 -4.437 -11.290 1.00 98.00 124 ALA A N 1
ATOM 908 C CA . ALA A 1 124 ? 3.404 -5.603 -11.626 1.00 98.00 124 ALA A CA 1
ATOM 909 C C . ALA A 1 124 ? 4.640 -5.671 -10.739 1.00 98.00 124 ALA A C 1
ATOM 911 O O . ALA A 1 124 ? 5.271 -4.650 -10.464 1.00 98.00 124 ALA A O 1
ATOM 912 N N . ILE A 1 125 ? 4.993 -6.888 -10.345 1.00 98.38 125 ILE A N 1
ATOM 913 C CA . ILE A 1 125 ? 6.234 -7.228 -9.662 1.00 98.38 125 ILE A CA 1
ATOM 914 C C . ILE A 1 125 ? 7.068 -8.033 -10.651 1.00 98.38 125 ILE A C 1
ATOM 916 O O . ILE A 1 125 ? 6.679 -9.133 -11.038 1.00 98.38 125 ILE A O 1
ATOM 920 N N . ALA A 1 126 ? 8.196 -7.483 -11.078 1.00 98.50 126 ALA A N 1
ATOM 921 C CA . ALA A 1 126 ? 9.110 -8.102 -12.024 1.00 98.50 126 ALA A CA 1
ATOM 922 C C . ALA A 1 126 ? 10.406 -8.513 -11.318 1.00 98.50 126 ALA A C 1
ATOM 924 O O . ALA A 1 126 ? 11.020 -7.710 -10.614 1.00 98.50 126 ALA A O 1
ATOM 925 N N . ILE A 1 127 ? 10.831 -9.757 -11.528 1.00 98.69 127 ILE A N 1
ATOM 926 C CA . ILE A 1 127 ? 12.127 -10.274 -11.086 1.00 98.69 127 ILE A CA 1
ATOM 927 C C . ILE A 1 127 ? 13.093 -10.205 -12.263 1.00 98.69 127 ILE A C 1
ATOM 929 O O . ILE A 1 127 ? 12.767 -10.625 -13.372 1.00 98.69 127 ILE A O 1
ATOM 933 N N . MET A 1 128 ? 14.289 -9.679 -12.021 1.00 98.56 128 MET A N 1
ATOM 934 C CA . MET A 1 128 ? 15.300 -9.471 -13.054 1.00 98.56 128 MET A CA 1
ATOM 935 C C . MET A 1 128 ? 16.684 -9.914 -12.571 1.00 98.56 128 MET A C 1
ATOM 937 O O . MET A 1 128 ? 16.967 -9.951 -11.369 1.00 98.56 128 MET A O 1
ATOM 941 N N . SER A 1 129 ? 17.570 -10.205 -13.524 1.00 98.38 129 SER A N 1
ATOM 942 C CA . SER A 1 129 ? 18.971 -10.591 -13.281 1.00 98.38 129 SER A CA 1
ATOM 943 C C . SER A 1 129 ? 19.984 -9.481 -13.590 1.00 98.38 129 SER A C 1
ATOM 945 O O . SER A 1 129 ? 21.177 -9.749 -13.717 1.00 98.38 129 SER A O 1
ATOM 947 N N . HIS A 1 130 ? 19.522 -8.243 -13.767 1.00 98.25 130 HIS A N 1
ATOM 948 C CA . HIS A 1 130 ? 20.351 -7.098 -14.137 1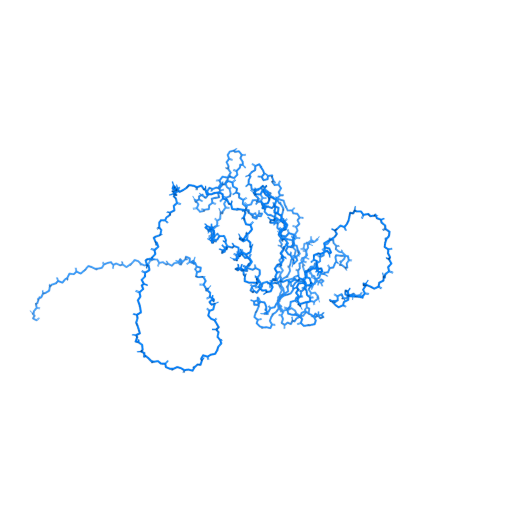.00 98.25 130 HIS A CA 1
ATOM 949 C C . HIS A 1 130 ? 19.722 -5.788 -13.628 1.00 98.25 130 HIS A C 1
ATOM 951 O O . HIS A 1 130 ? 18.514 -5.765 -13.372 1.00 98.25 130 HIS A O 1
ATOM 957 N N . PRO A 1 131 ? 20.496 -4.698 -13.479 1.00 97.62 131 PRO A N 1
ATOM 958 C CA . PRO A 1 131 ? 19.933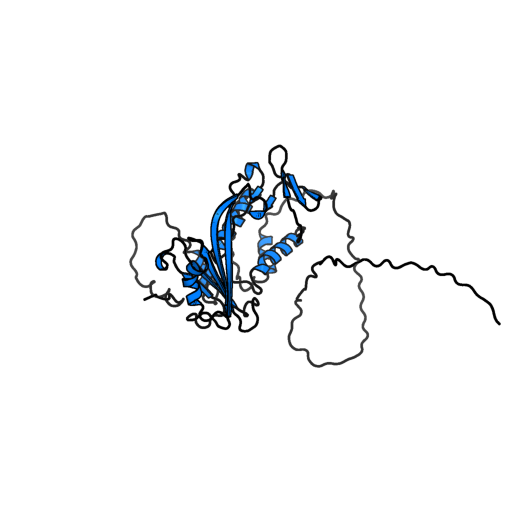 -3.384 -13.182 1.00 97.62 131 PRO A CA 1
ATOM 959 C C . PRO A 1 131 ? 19.090 -2.869 -14.352 1.00 97.62 131 PRO A C 1
ATOM 961 O O . PRO A 1 131 ? 19.276 -3.274 -15.503 1.00 97.62 131 PRO A O 1
ATOM 964 N N . ILE A 1 132 ? 18.167 -1.949 -14.070 1.00 97.50 132 ILE A N 1
ATOM 965 C CA . ILE A 1 132 ? 17.348 -1.326 -15.116 1.00 97.50 132 ILE A CA 1
ATOM 966 C C . ILE A 1 132 ? 18.272 -0.597 -16.117 1.00 97.50 132 ILE A C 1
ATOM 968 O O . ILE A 1 132 ? 19.122 0.194 -15.690 1.00 97.50 132 ILE A O 1
ATOM 972 N N . PRO A 1 133 ? 18.131 -0.813 -17.439 1.00 97.94 133 PRO A N 1
ATOM 973 C CA . PRO A 1 133 ? 18.920 -0.110 -18.448 1.00 97.94 133 PRO A CA 1
ATOM 974 C C . PRO A 1 133 ? 18.889 1.417 -18.289 1.00 97.94 133 PRO A C 1
ATOM 976 O O . PRO A 1 133 ? 17.868 2.000 -17.937 1.00 97.94 133 PRO A O 1
ATOM 979 N N . ASN A 1 134 ? 19.997 2.086 -18.620 1.00 95.00 134 ASN A N 1
ATOM 980 C CA . ASN A 1 134 ? 20.143 3.550 -18.539 1.00 95.00 134 ASN A CA 1
ATOM 981 C C . ASN A 1 134 ? 20.021 4.140 -17.120 1.00 95.00 134 ASN A C 1
ATOM 983 O O . ASN A 1 134 ? 19.696 5.317 -16.969 1.00 95.00 134 ASN A O 1
ATOM 987 N N . THR A 1 135 ? 20.317 3.352 -16.083 1.00 93.38 135 THR A N 1
ATOM 988 C CA . THR A 1 135 ? 20.316 3.810 -14.681 1.00 93.38 135 THR A CA 1
ATOM 989 C C . THR A 1 135 ? 21.705 3.800 -14.037 1.00 93.38 135 THR A C 1
ATOM 991 O O . THR A 1 135 ? 21.818 3.785 -12.816 1.00 93.38 135 THR A O 1
ATOM 994 N N . ASN A 1 136 ? 22.781 3.820 -14.835 1.00 91.94 136 ASN A N 1
ATOM 995 C CA . ASN A 1 136 ? 24.171 3.751 -14.354 1.00 91.94 136 ASN A CA 1
ATOM 996 C C . ASN A 1 136 ? 24.435 2.535 -13.446 1.00 91.94 136 ASN A C 1
ATOM 998 O O . ASN A 1 136 ? 25.096 2.663 -12.420 1.00 91.94 136 ASN A O 1
ATOM 1002 N N . GLU A 1 137 ? 23.883 1.372 -13.808 1.00 92.31 137 GLU A N 1
ATOM 1003 C CA . GLU A 1 137 ? 23.992 0.129 -13.031 1.00 92.31 137 GLU A CA 1
ATOM 1004 C C . GLU A 1 137 ? 23.480 0.249 -11.578 1.00 92.31 137 GLU A C 1
ATOM 1006 O O . GLU A 1 137 ? 23.953 -0.444 -10.677 1.00 92.31 137 GLU A O 1
ATOM 1011 N N . SER A 1 138 ? 22.508 1.137 -11.327 1.00 93.75 138 SER A N 1
ATOM 1012 C CA . SER A 1 138 ? 22.002 1.397 -9.975 1.00 93.75 138 SER A CA 1
ATOM 1013 C C . SER A 1 138 ? 21.303 0.180 -9.364 1.00 93.75 138 SER A C 1
ATOM 1015 O O . SER A 1 138 ? 20.464 -0.475 -9.984 1.00 93.75 138 SER A O 1
ATOM 1017 N N . HIS A 1 139 ? 21.602 -0.081 -8.090 1.00 94.00 139 HIS A N 1
ATOM 1018 C CA . HIS A 1 139 ? 21.017 -1.179 -7.312 1.00 94.00 139 HIS A CA 1
ATOM 1019 C C . HIS A 1 139 ? 19.626 -0.881 -6.731 1.00 94.00 139 HIS A C 1
ATOM 1021 O O . HIS A 1 139 ? 18.952 -1.797 -6.246 1.00 94.00 139 HIS A O 1
ATOM 1027 N N . SER A 1 140 ? 19.205 0.380 -6.769 1.00 95.38 140 SER A N 1
ATOM 1028 C CA . SER A 1 140 ? 17.835 0.824 -6.537 1.00 95.38 140 SER A CA 1
ATOM 1029 C C . SER A 1 140 ? 17.556 2.095 -7.322 1.00 95.38 140 SER A C 1
ATOM 1031 O O . SER A 1 140 ? 18.450 2.912 -7.536 1.00 95.38 140 SER A O 1
ATOM 1033 N N . VAL A 1 141 ? 16.322 2.238 -7.798 1.00 95.00 141 VAL A N 1
ATOM 1034 C CA . VAL A 1 141 ? 15.923 3.324 -8.696 1.00 95.00 141 VAL A CA 1
ATOM 1035 C C . VAL A 1 141 ? 14.464 3.677 -8.451 1.00 95.00 141 VAL A C 1
ATOM 1037 O O . VAL A 1 141 ? 13.631 2.796 -8.261 1.00 95.00 141 VAL A O 1
ATOM 1040 N N . GLN A 1 142 ? 14.158 4.967 -8.513 1.00 95.62 142 GLN A N 1
ATOM 1041 C CA . GLN A 1 142 ? 12.805 5.486 -8.655 1.00 95.62 142 GLN A CA 1
ATOM 1042 C C . GLN A 1 142 ? 12.686 6.135 -10.039 1.00 95.62 142 GLN A C 1
ATOM 1044 O O . GLN A 1 142 ? 13.490 7.000 -10.384 1.00 95.62 142 GLN A O 1
ATOM 1049 N N . ILE A 1 143 ? 11.680 5.748 -10.819 1.00 96.00 143 ILE A N 1
ATOM 1050 C CA . ILE A 1 143 ? 11.338 6.358 -12.107 1.00 96.00 143 ILE A CA 1
ATOM 1051 C C . ILE A 1 143 ? 9.872 6.772 -12.054 1.00 96.00 143 ILE A C 1
ATOM 1053 O O . ILE A 1 143 ? 9.006 6.000 -11.650 1.00 96.00 143 ILE A O 1
ATOM 1057 N N . ILE A 1 144 ? 9.594 7.995 -12.489 1.00 96.94 144 ILE A N 1
ATOM 1058 C CA . ILE A 1 144 ? 8.236 8.514 -12.632 1.00 96.94 144 ILE A CA 1
ATOM 1059 C C . ILE A 1 144 ? 8.023 8.770 -14.118 1.00 96.94 144 ILE A C 1
ATOM 1061 O O . ILE A 1 144 ? 8.807 9.490 -14.736 1.00 96.94 144 ILE A O 1
ATOM 1065 N N . LEU A 1 145 ? 6.979 8.176 -14.692 1.00 97.00 145 LEU A N 1
ATOM 1066 C CA . LEU A 1 145 ? 6.527 8.442 -16.051 1.00 97.00 145 LEU A CA 1
ATOM 1067 C C . LEU A 1 145 ? 5.313 9.383 -15.979 1.00 97.00 145 LEU A C 1
ATOM 1069 O O . LEU A 1 145 ? 4.215 8.936 -15.631 1.00 97.00 145 LEU A O 1
ATOM 1073 N N . PRO A 1 146 ? 5.480 10.681 -16.298 1.00 97.31 146 PRO A N 1
ATOM 1074 C CA . PRO A 1 146 ? 4.405 11.653 -16.169 1.00 97.31 146 PRO A CA 1
ATOM 1075 C C . PRO A 1 146 ? 3.230 11.337 -17.095 1.00 97.31 146 PRO A C 1
ATOM 1077 O O . PRO A 1 146 ? 3.409 11.088 -18.290 1.00 97.31 146 PRO A O 1
ATOM 1080 N N . GLN A 1 147 ? 2.013 11.465 -16.576 1.00 95.62 147 GLN A N 1
ATOM 1081 C CA . GLN A 1 147 ? 0.756 11.130 -17.247 1.00 95.62 147 GLN A CA 1
ATOM 1082 C C . GLN A 1 147 ? 0.630 11.736 -18.652 1.00 95.62 147 GLN A C 1
ATOM 1084 O O . GLN A 1 147 ? 0.195 11.075 -19.593 1.00 95.62 147 GLN A O 1
ATOM 1089 N N . LYS A 1 148 ? 1.095 12.982 -18.835 1.00 96.31 148 LYS A N 1
ATOM 1090 C CA . LYS A 1 148 ? 1.028 13.703 -20.116 1.00 96.31 148 LYS A CA 1
ATOM 1091 C C . LYS A 1 148 ? 1.912 13.076 -21.194 1.00 96.31 148 LYS A C 1
ATOM 1093 O O . LYS A 1 148 ? 1.583 13.184 -22.369 1.00 96.31 148 LYS A O 1
ATOM 1098 N N . GLN A 1 149 ? 3.017 12.433 -20.811 1.00 95.69 149 GLN A N 1
ATOM 1099 C CA . GLN A 1 149 ? 3.887 11.717 -21.749 1.00 95.69 149 GLN A CA 1
ATOM 1100 C C . GLN A 1 149 ? 3.285 10.376 -22.177 1.00 95.69 149 GLN A C 1
ATOM 1102 O O . GLN A 1 149 ? 3.609 9.878 -23.251 1.00 95.69 149 GLN A O 1
ATOM 1107 N N . LEU A 1 150 ? 2.399 9.819 -21.349 1.00 95.00 150 LEU A N 1
ATOM 1108 C CA . LEU A 1 150 ? 1.725 8.546 -21.589 1.00 95.00 150 LEU A CA 1
ATOM 1109 C C . LEU A 1 150 ? 0.304 8.702 -22.152 1.00 95.00 150 LEU A C 1
ATOM 1111 O O . LEU A 1 150 ? -0.322 7.703 -22.489 1.00 95.00 150 LEU A O 1
ATOM 1115 N N . GLY A 1 151 ? -0.221 9.929 -22.243 1.00 95.31 151 GLY A N 1
ATOM 1116 C CA . GLY A 1 151 ? -1.616 10.172 -22.626 1.00 95.31 151 GLY A CA 1
ATOM 1117 C C . GLY A 1 151 ? -2.630 9.662 -21.594 1.00 95.31 151 GLY A C 1
ATOM 1118 O O . GLY A 1 151 ? -3.731 9.274 -21.972 1.00 95.31 151 GLY A O 1
ATOM 1119 N N . ARG A 1 152 ? -2.251 9.643 -20.311 1.00 95.44 152 ARG A N 1
ATOM 1120 C CA . ARG A 1 152 ? -3.051 9.153 -19.176 1.00 95.44 152 ARG A CA 1
ATOM 1121 C C . ARG A 1 152 ? -3.524 10.299 -18.278 1.00 95.44 152 ARG A C 1
ATOM 1123 O O . ARG A 1 152 ? -3.068 11.434 -18.433 1.00 95.44 152 ARG A O 1
ATOM 1130 N N . ARG A 1 153 ? -4.397 9.994 -17.311 1.00 95.12 153 ARG A N 1
ATOM 1131 C CA . ARG A 1 153 ? -4.844 10.913 -16.241 1.00 95.12 153 ARG A CA 1
ATOM 1132 C C . ARG A 1 153 ? -4.087 10.740 -14.920 1.00 95.12 153 ARG A C 1
ATOM 1134 O O . ARG A 1 153 ? -4.327 11.493 -13.981 1.00 95.12 153 ARG A O 1
ATOM 1141 N N . SER A 1 154 ? -3.203 9.750 -14.834 1.00 94.81 154 SER A N 1
ATOM 1142 C CA . SER A 1 154 ? -2.361 9.494 -13.666 1.00 94.81 154 SER A CA 1
ATOM 1143 C C . SER A 1 154 ? -0.931 9.179 -14.094 1.00 94.81 154 SER A C 1
ATOM 1145 O O . SER A 1 154 ? -0.702 8.592 -15.159 1.00 94.81 154 SER A O 1
ATOM 1147 N N . ASP A 1 155 ? 0.032 9.572 -13.264 1.00 97.25 155 ASP A N 1
ATOM 1148 C CA . ASP A 1 155 ? 1.433 9.211 -13.462 1.00 97.25 155 ASP A CA 1
ATOM 1149 C C . ASP A 1 155 ? 1.613 7.704 -13.224 1.00 97.25 155 ASP A C 1
ATOM 1151 O O . ASP A 1 155 ? 0.828 7.077 -12.507 1.00 97.25 155 ASP A O 1
ATOM 1155 N N . MET A 1 156 ? 2.637 7.123 -13.843 1.00 98.00 156 MET A N 1
ATOM 1156 C CA . MET A 1 156 ? 3.069 5.750 -13.583 1.00 98.00 156 MET A CA 1
ATOM 1157 C C . MET A 1 156 ? 4.392 5.769 -12.829 1.00 98.00 156 MET A C 1
ATOM 1159 O O . MET A 1 156 ? 5.280 6.568 -13.131 1.00 98.00 156 MET A O 1
ATOM 1163 N N . TYR A 1 157 ? 4.532 4.856 -11.878 1.00 98.31 157 TYR A N 1
ATOM 1164 C CA . TYR A 1 157 ? 5.695 4.761 -11.012 1.00 98.31 157 TYR A CA 1
ATOM 1165 C C . TYR A 1 157 ? 6.418 3.441 -11.257 1.00 98.31 157 TYR A C 1
ATOM 1167 O O . TYR A 1 157 ? 5.786 2.392 -11.375 1.00 98.31 157 TYR A O 1
ATOM 1175 N N . VAL A 1 158 ? 7.746 3.496 -11.332 1.00 98.19 158 VAL A N 1
ATOM 1176 C CA . VAL A 1 158 ? 8.617 2.321 -11.315 1.00 98.19 158 VAL A CA 1
ATOM 1177 C C . VAL A 1 158 ? 9.578 2.464 -10.149 1.00 98.19 158 VAL A C 1
ATOM 1179 O O . VAL A 1 158 ? 10.389 3.387 -10.121 1.00 98.19 158 VAL A O 1
ATOM 1182 N N . PHE A 1 159 ? 9.508 1.540 -9.203 1.00 97.44 159 PHE A N 1
ATOM 1183 C CA . PHE A 1 159 ? 10.470 1.433 -8.115 1.00 97.44 159 PHE A CA 1
ATOM 1184 C C . PHE A 1 159 ? 11.246 0.130 -8.258 1.00 97.44 159 PHE A C 1
ATOM 1186 O O . PHE A 1 159 ? 10.653 -0.936 -8.363 1.00 97.44 159 PHE A O 1
ATOM 1193 N N . CYS A 1 160 ? 12.570 0.202 -8.247 1.00 97.56 160 CYS A N 1
ATOM 1194 C CA . CYS A 1 160 ? 13.442 -0.960 -8.268 1.00 97.56 160 CYS A CA 1
ATOM 1195 C C . CYS A 1 160 ? 14.292 -0.993 -7.006 1.00 97.56 160 CYS A C 1
ATOM 1197 O O . CYS A 1 160 ? 14.881 0.014 -6.615 1.00 97.56 160 CYS A O 1
ATOM 1199 N N . CYS A 1 161 ? 14.426 -2.176 -6.427 1.00 96.62 161 CYS A N 1
ATOM 1200 C CA . CYS A 1 161 ? 15.431 -2.500 -5.428 1.00 96.62 161 CYS A CA 1
ATOM 1201 C C . CYS A 1 161 ? 16.055 -3.859 -5.761 1.00 96.62 161 CYS A C 1
ATOM 1203 O O . CYS A 1 161 ? 15.678 -4.524 -6.727 1.00 96.62 161 CYS A O 1
ATOM 1205 N N . SER A 1 162 ? 17.079 -4.259 -5.020 1.00 97.38 162 SER A N 1
ATOM 1206 C CA . SER A 1 162 ? 17.842 -5.466 -5.343 1.00 97.38 162 SER A CA 1
ATOM 1207 C C . SER A 1 162 ? 18.389 -6.134 -4.095 1.00 97.38 162 SER A C 1
ATOM 1209 O O . SER A 1 162 ? 18.134 -5.702 -2.970 1.00 97.38 162 SER A O 1
ATOM 1211 N N . TYR A 1 163 ? 19.182 -7.179 -4.300 1.00 94.56 163 TYR A N 1
ATOM 1212 C CA . TYR A 1 163 ? 19.895 -7.893 -3.247 1.00 94.56 163 TYR A CA 1
ATOM 1213 C C . TYR A 1 163 ? 20.689 -7.004 -2.279 1.00 94.56 163 TYR A C 1
ATOM 1215 O O . TYR A 1 163 ? 20.905 -7.417 -1.147 1.00 94.56 163 TYR A O 1
ATOM 1223 N N . THR A 1 164 ? 21.091 -5.788 -2.666 1.00 95.06 164 THR A N 1
ATOM 1224 C CA . THR A 1 164 ? 21.760 -4.843 -1.751 1.00 95.06 164 THR A CA 1
ATOM 1225 C C . THR A 1 164 ? 20.859 -4.363 -0.613 1.00 95.06 164 THR A C 1
ATOM 1227 O O . THR A 1 164 ? 21.356 -3.906 0.409 1.00 95.06 164 THR A O 1
ATOM 1230 N N . HIS A 1 165 ? 19.540 -4.496 -0.774 1.00 95.88 165 HIS A N 1
ATOM 1231 C CA . HIS A 1 165 ? 18.540 -4.198 0.248 1.00 95.88 165 HIS A CA 1
ATOM 1232 C C . HIS A 1 165 ? 18.082 -5.465 0.985 1.00 95.88 165 HIS A C 1
ATOM 1234 O O . HIS A 1 165 ? 17.110 -5.413 1.728 1.00 95.88 165 HIS A O 1
ATOM 1240 N N . ASN A 1 166 ? 18.728 -6.617 0.765 1.00 96.19 166 ASN A N 1
ATOM 1241 C CA . ASN A 1 166 ? 18.360 -7.919 1.336 1.00 96.19 166 ASN A CA 1
ATOM 1242 C C . ASN A 1 166 ? 16.915 -8.370 1.042 1.00 96.19 166 ASN A C 1
ATOM 1244 O O . ASN A 1 166 ? 16.345 -9.167 1.782 1.00 96.19 166 ASN A O 1
ATOM 1248 N N . VAL A 1 167 ? 16.323 -7.882 -0.053 1.00 93.81 167 VAL A N 1
ATOM 1249 C CA . VAL A 1 167 ? 14.974 -8.275 -0.504 1.00 93.81 167 VAL A CA 1
ATOM 1250 C C . VAL A 1 167 ? 14.986 -9.398 -1.545 1.00 93.81 167 VAL A C 1
ATOM 1252 O O . VAL A 1 167 ? 13.943 -9.961 -1.859 1.00 93.81 167 VAL A O 1
ATOM 1255 N N . ALA A 1 168 ? 16.157 -9.715 -2.102 1.00 96.38 168 ALA A N 1
ATOM 1256 C CA . ALA A 1 168 ? 16.329 -10.709 -3.155 1.00 96.38 168 ALA A CA 1
ATOM 1257 C C . ALA A 1 168 ? 17.685 -11.432 -3.021 1.00 96.38 168 ALA A C 1
ATOM 1259 O O . ALA A 1 168 ? 18.623 -10.865 -2.451 1.00 96.38 168 ALA A O 1
ATOM 1260 N N . PRO A 1 169 ? 17.837 -12.656 -3.564 1.00 97.94 169 PRO A N 1
ATOM 1261 C CA . PRO A 1 169 ? 19.131 -13.331 -3.648 1.00 97.94 169 PRO A CA 1
ATOM 1262 C C . PRO A 1 169 ? 20.170 -12.519 -4.431 1.00 97.94 169 PRO A C 1
ATOM 1264 O O . PRO A 1 169 ? 19.822 -11.749 -5.326 1.00 97.94 169 PRO A O 1
ATOM 1267 N N . ARG A 1 170 ? 21.461 -12.729 -4.144 1.00 96.75 170 ARG A N 1
ATOM 1268 C CA . ARG A 1 170 ? 22.566 -12.023 -4.816 1.00 96.75 170 ARG A CA 1
ATOM 1269 C C . ARG A 1 170 ? 22.431 -12.077 -6.344 1.00 96.75 170 ARG A C 1
ATOM 1271 O O . ARG A 1 170 ? 22.236 -13.146 -6.914 1.00 96.75 170 ARG A O 1
ATOM 1278 N N . GLY A 1 171 ? 22.577 -10.921 -6.990 1.00 95.88 171 GLY A N 1
ATOM 1279 C CA . GLY A 1 171 ? 22.443 -10.767 -8.441 1.00 95.88 171 GLY A CA 1
ATOM 1280 C C . GLY A 1 171 ? 21.005 -10.594 -8.941 1.00 95.88 171 GLY A C 1
ATOM 1281 O O . GLY A 1 171 ? 20.818 -10.391 -10.135 1.00 95.88 171 GLY A O 1
ATOM 1282 N N . LYS A 1 172 ? 19.995 -10.643 -8.060 1.00 98.44 172 LYS A N 1
ATOM 1283 C CA . LYS A 1 172 ? 18.590 -10.419 -8.423 1.00 98.44 172 LYS A CA 1
ATOM 1284 C C . LYS A 1 172 ? 18.097 -9.022 -8.056 1.00 98.44 172 LYS A C 1
ATOM 1286 O O . LYS A 1 172 ? 18.502 -8.435 -7.048 1.00 98.44 172 LYS A O 1
ATOM 1291 N N . PHE A 1 173 ? 17.187 -8.533 -8.886 1.00 98.56 173 PHE A N 1
ATOM 1292 C CA . PHE A 1 173 ? 16.505 -7.250 -8.784 1.00 98.56 173 PHE A CA 1
ATOM 1293 C C . PHE A 1 173 ? 14.997 -7.490 -8.756 1.00 98.56 173 PHE A C 1
ATOM 1295 O O . PHE A 1 173 ? 14.505 -8.441 -9.366 1.00 98.56 173 PHE A O 1
ATOM 1302 N N . ILE A 1 174 ? 14.282 -6.632 -8.035 1.00 98.56 174 ILE A N 1
ATOM 1303 C CA . ILE A 1 174 ? 12.824 -6.621 -7.970 1.00 98.56 174 ILE A CA 1
ATOM 1304 C C . ILE A 1 174 ? 12.369 -5.223 -8.376 1.00 98.56 174 ILE A C 1
ATOM 1306 O O . ILE A 1 174 ? 12.737 -4.238 -7.731 1.00 98.56 174 ILE A O 1
ATOM 1310 N N . ALA A 1 175 ? 11.577 -5.146 -9.441 1.00 98.38 175 ALA A N 1
ATOM 1311 C CA . ALA A 1 175 ? 10.964 -3.917 -9.914 1.00 98.38 175 ALA A CA 1
ATOM 1312 C C . ALA A 1 175 ? 9.447 -3.966 -9.716 1.00 98.38 175 ALA A C 1
ATOM 1314 O O . ALA A 1 175 ? 8.791 -4.952 -10.042 1.00 98.38 175 ALA A O 1
ATOM 1315 N N . PHE A 1 176 ? 8.896 -2.878 -9.200 1.00 98.25 176 PHE A N 1
ATOM 1316 C CA . PHE A 1 176 ? 7.476 -2.639 -9.022 1.00 98.25 176 PHE A CA 1
ATOM 1317 C C . PHE A 1 176 ? 7.055 -1.578 -10.030 1.00 98.25 176 PHE A C 1
ATOM 1319 O O . PHE A 1 176 ? 7.612 -0.484 -10.018 1.00 98.25 176 PHE A O 1
ATOM 1326 N N . VAL A 1 177 ? 6.091 -1.892 -10.891 1.00 98.56 177 VAL A N 1
ATOM 1327 C CA . VAL A 1 177 ? 5.480 -0.935 -11.825 1.00 98.56 177 VAL A CA 1
ATOM 1328 C C . VAL A 1 177 ? 4.039 -0.733 -11.388 1.00 98.56 177 VAL A C 1
ATOM 1330 O O . VAL A 1 177 ? 3.305 -1.713 -11.329 1.00 98.56 177 VAL A O 1
ATOM 1333 N N . SER A 1 178 ? 3.619 0.491 -11.079 1.00 98.12 178 SER A N 1
ATOM 1334 C CA . SER A 1 178 ? 2.273 0.776 -10.564 1.00 98.12 178 SER A CA 1
ATOM 1335 C C . SER A 1 178 ? 1.636 2.001 -11.210 1.00 98.12 178 SER A C 1
ATOM 1337 O O . SER A 1 178 ? 2.304 2.980 -11.554 1.00 98.12 178 SER A O 1
ATOM 1339 N N . VAL A 1 179 ? 0.314 1.944 -11.379 1.00 97.88 179 VAL A N 1
ATOM 1340 C CA . VAL A 1 179 ? -0.492 3.040 -11.925 1.00 97.88 179 VAL A CA 1
ATOM 1341 C C . VAL A 1 179 ? -1.942 2.946 -11.441 1.00 97.88 179 VAL A C 1
ATOM 1343 O O . VAL A 1 179 ? -2.435 1.856 -11.140 1.00 97.88 179 VAL A O 1
ATOM 1346 N N . GLU A 1 180 ? -2.653 4.074 -11.381 1.00 97.38 180 GLU A N 1
ATOM 1347 C CA . GLU A 1 180 ? -4.112 4.042 -11.236 1.00 97.38 180 GLU A CA 1
ATOM 1348 C C . GLU A 1 180 ? -4.745 3.483 -12.511 1.00 97.38 180 GLU A C 1
ATOM 1350 O O . GLU A 1 180 ? -4.420 3.925 -13.611 1.00 97.38 180 GLU A O 1
ATOM 1355 N N . ALA A 1 181 ? -5.630 2.500 -12.371 1.00 95.94 181 ALA A N 1
ATOM 1356 C CA . ALA A 1 181 ? -6.215 1.793 -13.501 1.00 95.94 181 ALA A CA 1
ATOM 1357 C C . ALA A 1 181 ? -7.220 2.678 -14.247 1.00 95.94 181 ALA A C 1
ATOM 1359 O O . ALA A 1 181 ? -8.179 3.189 -13.660 1.00 95.94 181 ALA A O 1
ATOM 1360 N N . GLU A 1 182 ? -7.055 2.797 -15.559 1.00 95.12 182 GLU A N 1
ATOM 1361 C CA . GLU A 1 182 ? -8.018 3.457 -16.445 1.00 95.12 182 GLU A CA 1
ATOM 1362 C C . GLU A 1 182 ? -8.854 2.449 -17.243 1.00 95.12 182 GLU A C 1
ATOM 1364 O O . GLU A 1 182 ? -9.885 2.816 -17.808 1.00 95.12 182 GLU A O 1
ATOM 1369 N N . THR A 1 183 ? -8.435 1.182 -17.266 1.00 90.44 183 THR A N 1
ATOM 1370 C CA . THR A 1 183 ? -9.047 0.080 -18.011 1.00 90.44 183 THR A CA 1
ATOM 1371 C C . THR A 1 183 ? -9.102 -1.205 -17.168 1.00 90.44 183 THR A C 1
ATOM 1373 O O . THR A 1 183 ? -8.726 -1.225 -15.996 1.00 90.44 183 THR A O 1
ATOM 1376 N N . ASP A 1 184 ? -9.598 -2.293 -17.766 1.00 86.06 184 ASP A N 1
ATOM 1377 C CA . ASP A 1 184 ? -9.580 -3.647 -17.193 1.00 86.06 184 ASP A CA 1
ATOM 1378 C C . ASP A 1 184 ? -8.399 -4.502 -17.693 1.00 86.06 184 ASP A C 1
ATOM 1380 O O . ASP A 1 184 ? -8.366 -5.704 -17.434 1.00 86.06 184 ASP A O 1
ATOM 1384 N N . ASN A 1 185 ? -7.434 -3.922 -18.424 1.00 89.62 185 ASN A N 1
ATOM 1385 C CA . ASN A 1 185 ? -6.288 -4.650 -18.978 1.00 89.62 185 ASN A CA 1
ATOM 1386 C C . ASN A 1 185 ? -4.953 -4.197 -18.351 1.00 89.62 185 ASN A C 1
ATOM 1388 O O . ASN A 1 185 ? -4.240 -3.372 -18.941 1.00 89.62 185 ASN A O 1
ATOM 1392 N N . PRO A 1 186 ? -4.568 -4.795 -17.204 1.00 87.88 186 PRO A N 1
ATOM 1393 C CA . PRO A 1 186 ? -3.331 -4.495 -16.498 1.00 87.88 186 PRO A CA 1
ATOM 1394 C C . PRO A 1 186 ? -2.070 -4.482 -17.361 1.00 87.88 186 PRO A C 1
ATOM 1396 O O . PRO A 1 186 ? -1.252 -3.570 -17.274 1.00 87.88 186 PRO A O 1
ATOM 1399 N N . GLN A 1 187 ? -1.920 -5.490 -18.220 1.00 90.88 187 GLN A N 1
ATOM 1400 C CA . GLN A 1 187 ? -0.706 -5.690 -19.009 1.00 90.88 187 GLN A CA 1
ATOM 1401 C C . GLN A 1 187 ? -0.490 -4.542 -19.992 1.00 90.88 187 GLN A C 1
ATOM 1403 O O . GLN A 1 187 ? 0.630 -4.064 -20.161 1.00 90.88 187 GLN A O 1
ATOM 1408 N N . SER A 1 188 ? -1.573 -4.077 -20.620 1.00 93.38 188 SER A N 1
ATOM 1409 C CA . SER A 1 188 ? -1.506 -2.953 -21.552 1.00 93.38 188 SER A CA 1
ATOM 1410 C C . SER A 1 188 ? -1.171 -1.638 -20.852 1.00 93.38 188 SER A C 1
ATOM 1412 O O . SER A 1 188 ? -0.375 -0.860 -21.373 1.00 93.38 188 SER A O 1
ATOM 1414 N N . GLU A 1 189 ? -1.723 -1.414 -19.656 1.00 94.81 189 GLU A N 1
ATOM 1415 C CA . GLU A 1 189 ? -1.506 -0.178 -18.906 1.00 94.81 189 GLU A CA 1
ATOM 1416 C C . GLU A 1 189 ? -0.090 -0.075 -18.355 1.00 94.81 189 GLU A C 1
ATOM 1418 O O . GLU A 1 189 ? 0.482 1.009 -18.375 1.00 94.81 189 GLU A O 1
ATOM 1423 N N . LEU A 1 190 ? 0.493 -1.191 -17.911 1.00 97.50 190 LEU A N 1
ATOM 1424 C CA . LEU A 1 190 ? 1.841 -1.223 -17.341 1.00 97.50 190 LEU A CA 1
ATOM 1425 C C . LEU A 1 190 ? 2.954 -1.335 -18.384 1.00 97.50 190 LEU A C 1
ATOM 1427 O O . LEU A 1 190 ? 4.123 -1.139 -18.045 1.00 97.50 190 LEU A O 1
ATOM 1431 N N . LYS A 1 191 ? 2.616 -1.629 -19.647 1.00 97.06 191 LYS A N 1
ATOM 1432 C CA . LYS A 1 191 ? 3.597 -1.844 -20.717 1.00 97.06 191 LYS A CA 1
ATOM 1433 C C . LYS A 1 191 ? 4.659 -0.734 -20.805 1.00 97.06 191 LYS A C 1
ATOM 1435 O O . LYS A 1 191 ? 5.833 -1.087 -20.864 1.00 97.06 191 LYS A O 1
ATOM 1440 N N . PRO A 1 192 ? 4.317 0.573 -20.754 1.00 97.81 192 PRO A N 1
ATOM 1441 C CA . PRO A 1 192 ? 5.323 1.636 -20.799 1.00 97.81 192 PRO A CA 1
ATOM 1442 C C . PRO A 1 192 ? 6.400 1.534 -19.712 1.00 97.81 192 PRO A C 1
ATOM 1444 O O . PRO A 1 192 ? 7.559 1.816 -19.992 1.00 97.81 192 PRO A O 1
ATOM 1447 N N . GLY A 1 193 ? 6.038 1.127 -18.492 1.00 97.88 193 GLY A N 1
ATOM 1448 C CA . GLY A 1 193 ? 6.987 0.942 -17.393 1.00 97.88 193 GLY A CA 1
ATOM 1449 C C . GLY A 1 193 ? 7.759 -0.371 -17.503 1.00 97.88 193 GLY A C 1
ATOM 1450 O O . GLY A 1 193 ? 8.961 -0.390 -17.262 1.00 97.88 193 GLY A O 1
ATOM 1451 N N . ILE A 1 194 ? 7.097 -1.449 -17.936 1.00 98.31 194 ILE A N 1
ATOM 1452 C CA . ILE A 1 194 ? 7.724 -2.764 -18.151 1.00 98.31 194 ILE A CA 1
ATOM 1453 C C . ILE A 1 194 ? 8.776 -2.701 -19.265 1.00 98.31 194 ILE A C 1
ATOM 1455 O O . ILE A 1 194 ? 9.849 -3.281 -19.128 1.00 98.31 194 ILE A O 1
ATOM 1459 N N . ASP A 1 195 ? 8.513 -1.951 -20.336 1.00 97.81 195 ASP A N 1
ATOM 1460 C CA . ASP A 1 195 ? 9.451 -1.777 -21.451 1.00 97.81 195 ASP A CA 1
ATOM 1461 C C . ASP A 1 195 ? 10.771 -1.108 -21.015 1.00 97.81 195 ASP A C 1
ATOM 1463 O O . ASP A 1 195 ? 11.795 -1.289 -21.675 1.00 97.81 195 ASP A O 1
ATOM 1467 N N . LEU A 1 196 ? 10.777 -0.362 -19.900 1.00 97.62 196 LEU A N 1
ATOM 1468 C CA . LEU A 1 196 ? 12.001 0.216 -19.335 1.00 97.62 196 LEU A CA 1
ATOM 1469 C C . LEU A 1 196 ? 12.891 -0.830 -18.663 1.00 97.62 196 LEU A C 1
ATOM 1471 O O . LEU A 1 196 ? 14.088 -0.594 -18.526 1.00 97.62 196 LEU A O 1
ATOM 1475 N N . LEU A 1 197 ? 12.326 -1.958 -18.227 1.00 98.06 197 LEU A N 1
ATOM 1476 C CA . LEU A 1 197 ? 13.015 -2.923 -17.376 1.00 98.06 197 LEU A CA 1
ATOM 1477 C C . LEU A 1 197 ? 14.082 -3.719 -18.134 1.00 98.06 197 LEU A C 1
ATOM 1479 O O . LEU A 1 197 ? 15.054 -4.135 -17.526 1.00 98.06 197 LEU A O 1
ATOM 1483 N N . GLY A 1 198 ? 13.969 -3.901 -19.451 1.00 97.00 198 GLY A N 1
ATOM 1484 C CA . GLY A 1 198 ? 14.834 -4.821 -20.199 1.00 97.00 198 GLY A CA 1
ATOM 1485 C C . GLY A 1 198 ? 14.344 -6.270 -20.093 1.00 97.00 198 GLY A C 1
ATOM 1486 O O . GLY A 1 198 ? 13.141 -6.510 -20.173 1.00 97.00 198 GLY A O 1
ATOM 1487 N N . SER A 1 199 ? 15.247 -7.250 -19.968 1.00 97.81 199 SER A N 1
ATOM 1488 C CA . SER A 1 199 ? 14.837 -8.656 -19.841 1.00 97.81 199 SER A CA 1
ATOM 1489 C C . SER A 1 199 ? 14.305 -8.959 -18.440 1.00 97.81 199 SER A C 1
ATOM 1491 O O . SER A 1 199 ? 14.980 -8.733 -17.439 1.00 97.81 199 SER A O 1
ATOM 1493 N N . VAL A 1 200 ? 13.095 -9.505 -18.378 1.00 98.38 200 VAL A N 1
ATOM 1494 C CA . VAL A 1 200 ? 12.439 -9.900 -17.130 1.00 98.38 200 VAL A CA 1
ATOM 1495 C C . VAL A 1 200 ? 12.469 -11.421 -17.027 1.00 98.38 200 VAL A C 1
ATOM 1497 O O . VAL A 1 200 ? 12.102 -12.102 -17.983 1.00 98.38 200 VAL A O 1
ATOM 1500 N N . ASP A 1 201 ? 12.916 -11.939 -15.883 1.00 98.19 201 ASP A N 1
ATOM 1501 C CA . ASP A 1 201 ? 12.951 -13.380 -15.617 1.00 98.19 201 ASP A CA 1
ATOM 1502 C C . ASP A 1 201 ? 11.528 -13.899 -15.375 1.00 98.19 201 ASP A C 1
ATOM 1504 O O . ASP A 1 201 ? 11.120 -14.895 -15.958 1.00 98.19 201 ASP A O 1
ATOM 1508 N N . GLU A 1 202 ? 10.781 -13.203 -14.514 1.00 98.44 202 GLU A N 1
ATOM 1509 C CA . GLU A 1 202 ? 9.407 -13.527 -14.124 1.00 98.44 202 GLU A CA 1
ATOM 1510 C C . GLU A 1 202 ? 8.632 -12.250 -13.798 1.00 98.44 202 GLU A C 1
ATOM 1512 O O . GLU A 1 202 ? 9.199 -11.292 -13.266 1.00 98.44 202 GLU A O 1
ATOM 1517 N N . ILE A 1 203 ? 7.330 -12.238 -14.087 1.00 98.00 203 ILE A N 1
ATOM 1518 C CA . ILE A 1 203 ? 6.457 -11.092 -13.814 1.00 98.00 203 ILE A CA 1
ATOM 1519 C C . ILE A 1 203 ? 5.114 -11.530 -13.234 1.00 98.00 203 ILE A C 1
ATOM 1521 O O . ILE A 1 203 ? 4.432 -12.403 -13.768 1.00 98.00 203 ILE A O 1
ATOM 1525 N N . PHE A 1 204 ? 4.714 -10.869 -12.155 1.00 97.50 204 PHE A N 1
ATOM 1526 C CA . PHE A 1 204 ? 3.448 -11.084 -11.469 1.00 97.50 204 PHE A CA 1
ATOM 1527 C C . PHE A 1 204 ? 2.610 -9.824 -11.597 1.00 97.50 204 PHE A C 1
ATOM 1529 O O . PHE A 1 204 ? 3.081 -8.745 -11.253 1.00 97.50 204 PHE A O 1
ATOM 1536 N N . TYR A 1 205 ? 1.382 -9.955 -12.086 1.00 95.75 205 TYR A N 1
ATOM 1537 C CA . TYR A 1 205 ? 0.437 -8.848 -12.179 1.00 95.75 205 TYR A CA 1
ATOM 1538 C C . TYR A 1 205 ? -0.569 -8.942 -11.043 1.00 95.75 205 TYR A C 1
ATOM 1540 O O . TYR A 1 205 ? -1.071 -10.029 -10.760 1.00 95.75 205 TYR A O 1
ATOM 1548 N N . ASP A 1 206 ? -0.891 -7.802 -10.447 1.00 93.56 206 ASP A N 1
ATOM 1549 C CA . ASP A 1 206 ? -1.930 -7.685 -9.438 1.00 93.56 206 ASP A CA 1
ATOM 1550 C C . ASP A 1 206 ? -2.795 -6.446 -9.698 1.00 93.56 206 ASP A C 1
ATOM 1552 O O . ASP A 1 206 ? -2.378 -5.462 -10.321 1.00 93.56 206 ASP A O 1
ATOM 1556 N N . ILE A 1 207 ? -4.045 -6.527 -9.259 1.00 94.50 207 ILE A N 1
ATOM 1557 C CA . ILE A 1 207 ? -5.008 -5.438 -9.332 1.00 94.50 207 ILE A CA 1
ATOM 1558 C C . ILE A 1 207 ? -5.820 -5.425 -8.048 1.00 94.50 207 ILE A C 1
ATOM 1560 O O . ILE A 1 207 ? -6.420 -6.428 -7.665 1.00 94.50 207 ILE A O 1
ATOM 1564 N N . TYR A 1 208 ? -5.887 -4.264 -7.407 1.00 94.88 208 TYR A N 1
ATOM 1565 C CA . TYR A 1 208 ? -6.672 -4.102 -6.194 1.00 94.88 208 TYR A CA 1
ATOM 1566 C C . TYR A 1 208 ? -7.537 -2.850 -6.243 1.00 94.88 208 TYR A C 1
ATOM 1568 O O . TYR A 1 208 ? -7.212 -1.832 -6.861 1.00 94.88 208 TYR A O 1
ATOM 1576 N N . ASP A 1 209 ? -8.681 -2.951 -5.580 1.00 97.00 209 ASP A N 1
ATOM 1577 C CA . ASP A 1 209 ? -9.622 -1.857 -5.423 1.00 97.00 209 ASP A CA 1
ATOM 1578 C C . ASP A 1 209 ? -9.138 -0.894 -4.339 1.00 97.00 209 ASP A C 1
ATOM 1580 O O . ASP A 1 209 ? -8.673 -1.310 -3.277 1.00 97.00 209 ASP A O 1
ATOM 1584 N N . ARG A 1 210 ? -9.292 0.406 -4.595 1.00 97.75 210 ARG A N 1
ATOM 1585 C CA . ARG A 1 210 ? -9.026 1.449 -3.608 1.00 97.75 210 ARG A CA 1
ATOM 1586 C C . ARG A 1 210 ? -10.311 1.919 -2.961 1.00 97.75 210 ARG A C 1
ATOM 1588 O O . ARG A 1 210 ? -11.296 2.173 -3.657 1.00 97.75 210 ARG A O 1
ATOM 1595 N N . TYR A 1 211 ? -10.258 2.102 -1.650 1.00 98.62 211 TYR A N 1
ATOM 1596 C CA . TYR A 1 211 ? -11.370 2.540 -0.827 1.00 98.62 211 TYR A CA 1
ATOM 1597 C C . TYR A 1 211 ? -11.002 3.758 0.017 1.00 98.62 211 TYR A C 1
ATOM 1599 O O . TYR A 1 211 ? -9.849 3.931 0.416 1.00 98.62 211 TYR A O 1
ATOM 1607 N N . GLU A 1 212 ? -12.010 4.569 0.320 1.00 97.88 212 GLU A N 1
ATOM 1608 C CA . GLU A 1 212 ? -11.934 5.644 1.311 1.00 97.88 212 GLU A CA 1
ATOM 1609 C C . GLU A 1 212 ? -13.100 5.537 2.311 1.00 97.88 212 GLU A C 1
ATOM 1611 O O . GLU A 1 212 ? -14.177 5.046 1.934 1.00 97.88 212 GLU A O 1
ATOM 1616 N N . PRO A 1 213 ? -12.918 5.986 3.567 1.00 97.94 213 PRO A N 1
ATOM 1617 C CA . PRO A 1 213 ? -14.003 6.072 4.539 1.00 97.94 213 PRO A CA 1
ATOM 1618 C C . PRO A 1 213 ? -15.093 7.046 4.083 1.00 97.94 213 PRO A C 1
ATOM 1620 O O . PRO A 1 213 ? -14.813 8.140 3.600 1.00 97.94 213 PRO A O 1
ATOM 1623 N N . VAL A 1 214 ? -16.352 6.663 4.296 1.00 97.69 214 VAL A N 1
ATOM 1624 C CA . VAL A 1 214 ? -17.529 7.531 4.097 1.00 97.69 214 VAL A CA 1
ATOM 1625 C C . VAL A 1 214 ? -18.366 7.688 5.368 1.00 97.69 214 VAL A C 1
ATOM 1627 O O . VAL A 1 214 ? -19.405 8.344 5.345 1.00 97.69 214 VAL A O 1
ATOM 1630 N N . ASN A 1 215 ? -17.946 7.069 6.475 1.00 95.94 215 ASN A N 1
ATOM 1631 C CA . ASN A 1 215 ? -18.596 7.230 7.769 1.00 95.94 215 ASN A CA 1
ATOM 1632 C C . ASN A 1 215 ? -18.205 8.551 8.447 1.00 95.94 215 ASN A C 1
ATOM 1634 O O . ASN A 1 215 ? -17.210 9.178 8.093 1.00 95.94 215 ASN A O 1
ATOM 1638 N N . GLU A 1 216 ? -18.977 8.940 9.463 1.00 95.38 216 GLU A N 1
ATOM 1639 C CA . GLU A 1 216 ? -18.648 10.050 10.357 1.00 95.38 216 GLU A CA 1
ATOM 1640 C C . GLU A 1 216 ? -18.092 9.497 11.680 1.00 95.38 216 GLU A C 1
ATOM 1642 O O . GLU A 1 216 ? -18.877 9.057 12.529 1.00 95.38 216 GLU A O 1
ATOM 1647 N N . PRO A 1 217 ? -16.764 9.535 11.920 1.00 93.88 217 PRO A N 1
ATOM 1648 C CA . PRO A 1 217 ? -16.173 8.906 13.105 1.00 93.88 217 PRO A CA 1
ATOM 1649 C C . PRO A 1 217 ? -16.637 9.505 14.437 1.00 93.88 217 PRO A C 1
ATOM 1651 O O . PRO A 1 217 ? -16.541 8.859 15.477 1.00 93.88 217 PRO A O 1
ATOM 1654 N N . SER A 1 218 ? -17.173 10.730 14.429 1.00 91.88 218 SER A N 1
ATOM 1655 C CA . SER A 1 218 ? -17.815 11.347 15.596 1.00 91.88 218 SER A CA 1
ATOM 1656 C C . SER A 1 218 ? -19.125 10.671 16.008 1.00 91.88 218 SER A C 1
ATOM 1658 O O . SER A 1 218 ? -19.524 10.803 17.165 1.00 91.88 218 SER A O 1
ATOM 1660 N N . LEU A 1 219 ? -19.800 9.974 15.088 1.00 95.94 219 LEU A N 1
ATOM 1661 C CA . LEU A 1 219 ? -21.066 9.291 15.352 1.00 95.94 219 LEU A CA 1
ATOM 1662 C C . LEU A 1 219 ? -20.857 7.841 15.789 1.00 95.94 219 LEU A C 1
ATOM 1664 O O . LEU A 1 219 ? -21.530 7.396 16.714 1.00 95.94 219 LEU A O 1
ATOM 1668 N N . ASP A 1 220 ? -19.919 7.121 15.166 1.00 96.69 220 ASP A N 1
ATOM 1669 C CA . ASP A 1 220 ? -19.748 5.673 15.359 1.00 96.69 220 ASP A CA 1
ATOM 1670 C C . ASP A 1 220 ? -18.440 5.258 16.060 1.00 96.69 220 ASP A C 1
ATOM 1672 O O . ASP A 1 220 ? -18.316 4.109 16.491 1.00 96.69 220 ASP A O 1
ATOM 1676 N N . ASN A 1 221 ? -17.486 6.181 16.233 1.00 96.81 221 ASN A N 1
ATOM 1677 C CA . ASN A 1 221 ? -16.137 5.929 16.758 1.00 96.81 221 ASN A CA 1
ATOM 1678 C C . ASN A 1 221 ? -15.321 4.886 15.958 1.00 96.81 221 ASN A C 1
ATOM 1680 O O . ASN A 1 221 ? -14.415 4.244 16.506 1.00 96.81 221 ASN A O 1
ATOM 1684 N N . CYS A 1 222 ? -15.609 4.741 14.663 1.00 97.50 222 CYS A N 1
ATOM 1685 C CA . CYS A 1 222 ? -14.829 3.945 13.721 1.00 97.50 222 CYS A CA 1
ATOM 1686 C C . CYS A 1 222 ? -13.910 4.847 12.891 1.00 97.50 222 CYS A C 1
ATOM 1688 O O . CYS A 1 222 ? -14.373 5.760 12.213 1.00 97.50 222 CYS A O 1
ATOM 1690 N N . PHE A 1 223 ? -12.611 4.563 12.898 1.00 97.19 223 PHE A N 1
ATOM 1691 C CA . PHE A 1 223 ? -11.600 5.298 12.139 1.00 97.19 223 PHE A CA 1
ATOM 1692 C C . PHE A 1 223 ? -11.009 4.348 11.097 1.00 97.19 223 PHE A C 1
ATOM 1694 O O . PHE A 1 223 ? -10.197 3.485 11.428 1.00 97.19 223 PHE A O 1
ATOM 1701 N N . VAL A 1 224 ? -11.479 4.456 9.857 1.00 97.88 224 VAL A N 1
ATOM 1702 C CA . VAL A 1 224 ? -11.073 3.555 8.772 1.00 97.88 224 VAL A CA 1
ATOM 1703 C C . VAL A 1 224 ? -10.024 4.248 7.911 1.00 97.88 224 VAL A C 1
ATOM 1705 O O . VAL A 1 224 ? -10.232 5.394 7.518 1.00 97.88 224 VAL A O 1
ATOM 1708 N N . SER A 1 225 ? -8.911 3.571 7.631 1.00 97.88 225 SER A N 1
ATOM 1709 C CA . SER A 1 225 ? -7.872 4.110 6.750 1.00 97.88 225 SER A CA 1
ATOM 1710 C C . SER A 1 225 ? -8.315 4.110 5.288 1.00 97.88 225 SER A C 1
ATOM 1712 O O . SER A 1 225 ? -9.211 3.367 4.878 1.00 97.88 225 SER A O 1
ATOM 1714 N N . THR A 1 226 ? -7.639 4.906 4.471 1.00 97.75 226 THR A N 1
ATOM 1715 C CA . THR A 1 226 ? -7.706 4.788 3.012 1.00 97.75 226 THR A CA 1
ATOM 1716 C C . THR A 1 226 ? -6.876 3.597 2.523 1.00 97.75 226 THR A C 1
ATOM 1718 O O . THR A 1 226 ? -5.954 3.130 3.198 1.00 97.75 226 THR A O 1
ATOM 1721 N N . SER A 1 227 ? -7.206 3.067 1.344 1.00 98.06 227 SER A N 1
ATOM 1722 C CA . SER A 1 227 ? -6.329 2.118 0.648 1.00 98.06 227 SER A CA 1
ATOM 1723 C C . SER A 1 227 ? -5.105 2.831 0.074 1.00 98.06 227 SER A C 1
ATOM 1725 O O . SER A 1 227 ? -5.234 3.938 -0.463 1.00 98.06 227 SER A O 1
ATOM 1727 N N . TYR A 1 228 ? -3.956 2.147 0.088 1.00 97.31 228 TYR A N 1
ATOM 1728 C CA . TYR A 1 228 ? -2.735 2.605 -0.579 1.00 97.31 228 TYR A CA 1
ATOM 1729 C C . TYR A 1 228 ? -3.001 3.005 -2.036 1.00 97.31 228 TYR A C 1
ATOM 1731 O O . TYR A 1 228 ? -3.827 2.402 -2.727 1.00 97.31 228 TYR A O 1
ATOM 1739 N N . ASP A 1 229 ? -2.341 4.073 -2.473 1.00 96.56 229 ASP A N 1
ATOM 1740 C CA . ASP A 1 229 ? -2.394 4.545 -3.851 1.00 96.56 229 ASP A CA 1
ATOM 1741 C C . ASP A 1 229 ? -1.295 3.909 -4.713 1.00 96.56 229 ASP A C 1
ATOM 1743 O O . ASP A 1 229 ? -0.557 3.027 -4.278 1.00 96.56 229 ASP A O 1
ATOM 1747 N N . ALA A 1 230 ? -1.222 4.324 -5.979 1.00 96.38 230 ALA A N 1
ATOM 1748 C CA . ALA A 1 230 ? -0.217 3.819 -6.906 1.00 96.38 230 ALA A CA 1
ATOM 1749 C C . ALA A 1 230 ? 1.185 4.410 -6.675 1.00 96.38 230 ALA A C 1
ATOM 1751 O O . ALA A 1 230 ? 2.125 3.972 -7.342 1.00 96.38 230 ALA A O 1
ATOM 1752 N N . THR A 1 231 ? 1.335 5.414 -5.803 1.00 95.12 231 THR A N 1
ATOM 1753 C CA . THR A 1 231 ? 2.614 6.098 -5.604 1.00 95.12 231 THR A CA 1
ATOM 1754 C C . THR A 1 231 ? 3.600 5.188 -4.879 1.00 95.12 231 THR A C 1
ATOM 1756 O O . THR A 1 231 ? 3.239 4.369 -4.036 1.00 95.12 231 THR A O 1
ATOM 1759 N N . THR A 1 232 ? 4.883 5.324 -5.200 1.00 93.06 232 THR A N 1
ATOM 1760 C CA . THR A 1 232 ? 5.958 4.512 -4.605 1.00 93.06 232 THR A CA 1
ATOM 1761 C C . THR A 1 232 ? 6.681 5.246 -3.468 1.00 93.06 232 THR A C 1
ATOM 1763 O O . THR A 1 232 ? 7.853 4.999 -3.192 1.00 93.06 232 THR A O 1
ATOM 1766 N N . HIS A 1 233 ? 5.982 6.164 -2.791 1.00 91.31 233 HIS A N 1
ATOM 1767 C CA . HIS A 1 233 ? 6.462 6.892 -1.616 1.00 91.31 233 HIS A CA 1
ATOM 1768 C C . HIS A 1 233 ? 5.343 7.068 -0.579 1.00 91.31 233 HIS A C 1
ATOM 1770 O O . HIS A 1 233 ? 4.164 7.003 -0.901 1.00 91.31 233 HIS A O 1
ATOM 1776 N N . PHE A 1 234 ? 5.694 7.365 0.671 1.00 91.75 234 PHE A N 1
ATOM 1777 C CA . PHE A 1 234 ? 4.734 7.331 1.781 1.00 91.75 234 PHE A CA 1
ATOM 1778 C C . PHE A 1 234 ? 3.985 8.637 2.079 1.00 91.75 234 PHE A C 1
ATOM 1780 O O . PHE A 1 234 ? 3.265 8.679 3.071 1.00 91.75 234 PHE A O 1
ATOM 1787 N N . GLU A 1 235 ? 4.122 9.698 1.282 1.00 88.94 235 GLU A N 1
ATOM 1788 C CA . GLU A 1 235 ? 3.538 11.009 1.618 1.00 88.94 235 GLU A CA 1
ATOM 1789 C C . GLU A 1 235 ? 2.028 10.941 1.912 1.00 88.94 235 GLU A C 1
ATOM 1791 O O . GLU A 1 235 ? 1.601 11.297 3.011 1.00 88.94 235 GLU A O 1
ATOM 1796 N N . THR A 1 236 ? 1.235 10.388 0.993 1.00 91.81 236 THR A N 1
ATOM 1797 C CA . THR A 1 236 ? -0.224 10.249 1.148 1.00 91.81 236 THR A CA 1
ATOM 1798 C C . THR A 1 236 ? -0.601 9.318 2.300 1.00 91.81 236 THR A C 1
ATOM 1800 O O . THR A 1 236 ? -1.525 9.608 3.059 1.00 91.81 236 THR A O 1
ATOM 1803 N N . THR A 1 237 ? 0.164 8.241 2.500 1.00 94.00 237 THR A N 1
ATOM 1804 C CA . THR A 1 237 ? -0.008 7.320 3.636 1.00 94.00 237 THR A CA 1
ATOM 1805 C C . THR A 1 237 ? 0.222 8.031 4.969 1.00 94.00 237 THR A C 1
ATOM 1807 O O . THR A 1 237 ? -0.550 7.863 5.909 1.00 94.00 237 THR A O 1
ATOM 1810 N N . VAL A 1 238 ? 1.282 8.836 5.073 1.00 91.38 238 VAL A N 1
ATOM 1811 C CA . VAL A 1 238 ? 1.593 9.594 6.290 1.00 91.38 238 VAL A CA 1
ATOM 1812 C C . VAL A 1 238 ? 0.504 10.629 6.552 1.00 91.38 238 VAL A C 1
ATOM 1814 O O . VAL A 1 238 ? 0.069 10.760 7.694 1.00 91.38 238 VAL A O 1
ATOM 1817 N N . THR A 1 239 ? 0.010 11.315 5.519 1.00 91.06 239 THR A N 1
ATOM 1818 C CA . THR A 1 239 ? -1.138 12.220 5.651 1.00 91.06 239 THR A CA 1
ATOM 1819 C C . THR A 1 239 ? -2.359 11.504 6.232 1.00 91.06 239 THR A C 1
ATOM 1821 O O . THR A 1 239 ? -2.963 12.018 7.173 1.00 91.06 239 THR A O 1
ATOM 1824 N N . ASP A 1 240 ? -2.691 10.308 5.742 1.00 94.19 240 ASP A N 1
ATOM 1825 C CA . ASP A 1 240 ? -3.820 9.521 6.251 1.00 94.19 240 ASP A CA 1
ATOM 1826 C C . ASP A 1 240 ? -3.629 9.117 7.726 1.00 94.19 240 ASP A C 1
ATOM 1828 O O . ASP A 1 240 ? -4.510 9.327 8.563 1.00 94.19 240 ASP A O 1
ATOM 1832 N N . VAL A 1 241 ? -2.431 8.647 8.095 1.00 92.06 241 VAL A N 1
ATOM 1833 C CA . VAL A 1 241 ? -2.083 8.314 9.489 1.00 92.06 241 VAL A CA 1
ATOM 1834 C C . VAL A 1 241 ? -2.220 9.527 10.415 1.00 92.06 241 VAL A C 1
ATOM 1836 O O . VAL A 1 241 ? -2.788 9.410 11.505 1.00 92.06 241 VAL A O 1
ATOM 1839 N N . LEU A 1 242 ? -1.722 10.696 10.002 1.00 88.50 242 LEU A N 1
ATOM 1840 C CA . LEU A 1 242 ? -1.805 11.927 10.793 1.00 88.50 242 LEU A CA 1
ATOM 1841 C C . LEU A 1 242 ? -3.256 12.394 10.956 1.00 88.50 242 LEU A C 1
ATOM 1843 O O . LEU A 1 242 ? -3.665 12.743 12.067 1.00 88.50 242 LEU A O 1
ATOM 1847 N N . ASN A 1 243 ? -4.051 12.334 9.887 1.00 89.69 243 ASN A N 1
ATOM 1848 C CA . ASN A 1 243 ? -5.473 12.665 9.927 1.00 89.69 243 ASN A CA 1
ATOM 1849 C C . ASN A 1 243 ? -6.224 11.744 10.896 1.00 89.69 243 ASN A C 1
ATOM 1851 O O . ASN A 1 243 ? -6.898 12.227 11.812 1.00 89.69 243 ASN A O 1
ATOM 1855 N N . MET A 1 244 ? -6.041 10.426 10.775 1.00 91.56 244 MET A N 1
ATOM 1856 C CA . MET A 1 244 ? -6.641 9.454 11.690 1.00 91.56 244 MET A CA 1
ATOM 1857 C C . MET A 1 244 ? -6.210 9.686 13.139 1.00 91.56 244 MET A C 1
ATOM 1859 O O . MET A 1 244 ? -7.046 9.623 14.046 1.00 91.56 244 MET A O 1
ATOM 1863 N N . TYR A 1 245 ? -4.932 9.992 13.387 1.00 89.12 245 TYR A N 1
ATOM 1864 C CA . TYR A 1 245 ? -4.444 10.313 14.727 1.00 89.12 245 TYR A CA 1
ATOM 1865 C C . TYR A 1 245 ? -5.166 11.532 15.308 1.00 89.12 245 TYR A C 1
ATOM 1867 O O . TYR A 1 245 ? -5.631 11.494 16.454 1.00 89.12 245 TYR A O 1
ATOM 1875 N N . THR A 1 246 ? -5.299 12.606 14.528 1.00 88.25 246 THR A N 1
ATOM 1876 C CA . THR A 1 246 ? -5.986 13.822 14.966 1.00 88.25 246 THR A CA 1
ATOM 1877 C C . THR A 1 246 ? -7.462 13.571 15.241 1.00 88.25 246 THR A C 1
ATOM 1879 O O . THR A 1 246 ? -7.947 13.967 16.301 1.00 88.25 246 THR A O 1
ATOM 1882 N N . MET A 1 247 ? -8.160 12.833 14.379 1.00 89.44 247 MET A N 1
ATOM 1883 C CA . MET A 1 247 ? -9.564 12.467 14.599 1.00 89.44 247 MET A CA 1
ATOM 1884 C C . MET A 1 247 ? -9.739 11.562 15.830 1.00 89.44 247 MET A C 1
ATOM 1886 O O . MET A 1 247 ? -10.667 11.736 16.622 1.00 89.44 247 MET A O 1
ATOM 1890 N N . THR A 1 248 ? -8.816 10.622 16.044 1.00 88.81 248 THR A N 1
ATOM 1891 C CA . THR A 1 248 ? -8.883 9.667 17.159 1.00 88.81 248 THR A CA 1
ATOM 1892 C C . THR A 1 248 ? -8.567 10.329 18.500 1.00 88.81 248 THR A C 1
ATOM 1894 O O . THR A 1 248 ? -9.168 9.982 19.519 1.00 88.81 248 THR A O 1
ATOM 1897 N N . THR A 1 249 ? -7.631 11.275 18.543 1.00 87.25 249 THR A N 1
ATOM 1898 C CA . THR A 1 249 ? -7.131 11.854 19.804 1.00 87.25 249 THR A CA 1
ATOM 1899 C C . THR A 1 249 ? -7.665 13.251 20.107 1.00 87.25 249 THR A C 1
ATOM 1901 O O . THR A 1 249 ? -7.551 13.700 21.248 1.00 87.25 249 THR A O 1
ATOM 1904 N N . GLY A 1 250 ? -8.219 13.945 19.110 1.00 85.94 250 GLY A N 1
ATOM 1905 C CA . GLY A 1 250 ? -8.560 15.367 19.185 1.00 85.94 250 GLY A CA 1
ATOM 1906 C C . GLY A 1 250 ? -7.338 16.292 19.224 1.00 85.94 250 GLY A C 1
ATOM 1907 O O . GLY A 1 250 ? -7.485 17.481 19.495 1.00 85.94 250 GLY A O 1
ATOM 1908 N N . LYS A 1 251 ? -6.125 15.768 19.000 1.00 80.88 251 LYS A N 1
ATOM 1909 C CA . LYS A 1 251 ? -4.876 16.536 19.037 1.00 80.88 251 LYS A CA 1
ATOM 1910 C C . LYS A 1 251 ? -4.332 16.719 17.629 1.00 80.88 251 LYS A C 1
ATOM 1912 O O . LYS A 1 251 ? -4.151 15.748 16.897 1.00 80.88 251 LYS A O 1
ATOM 1917 N N . CYS A 1 252 ? -4.025 17.961 17.269 1.00 72.25 252 CYS A N 1
ATOM 1918 C CA . CYS A 1 252 ? -3.277 18.230 16.050 1.00 72.25 252 CYS A CA 1
ATOM 1919 C C . CYS A 1 252 ? -1.841 17.733 16.236 1.00 72.25 252 CYS A C 1
ATOM 1921 O O . CYS A 1 252 ? -1.186 18.074 17.227 1.00 72.25 252 CYS A O 1
ATOM 1923 N N . PHE A 1 253 ? -1.366 16.907 15.310 1.00 61.91 253 PHE A N 1
ATOM 1924 C CA . PHE A 1 253 ? 0.033 16.516 15.286 1.00 61.91 253 PHE A CA 1
ATOM 1925 C C . PHE A 1 253 ? 0.819 17.679 14.673 1.00 61.91 253 PHE A C 1
ATOM 1927 O O . PHE A 1 253 ? 0.779 17.897 13.466 1.00 61.91 253 PHE A O 1
ATOM 1934 N N . LEU A 1 254 ? 1.498 18.475 15.502 1.00 52.78 254 LEU A N 1
ATOM 1935 C CA . LEU A 1 254 ? 2.480 19.427 14.986 1.00 52.78 254 LEU A CA 1
ATOM 1936 C C . LEU A 1 254 ? 3.614 18.598 14.383 1.00 52.78 254 LEU A C 1
ATOM 1938 O O . LEU A 1 254 ? 4.258 17.832 15.100 1.00 52.78 254 LEU A O 1
ATOM 1942 N N . ALA A 1 255 ? 3.801 18.701 13.066 1.00 45.91 255 ALA A N 1
ATOM 1943 C CA . ALA A 1 255 ? 4.870 18.017 12.357 1.00 45.91 255 ALA A CA 1
ATOM 1944 C C . ALA A 1 255 ? 6.200 18.326 13.056 1.00 45.91 255 ALA A C 1
ATOM 1946 O O . ALA A 1 255 ? 6.652 19.471 13.083 1.00 45.91 255 ALA A O 1
ATOM 1947 N N . PHE A 1 256 ? 6.810 17.309 13.661 1.00 43.41 256 PHE A N 1
ATOM 1948 C CA . PHE A 1 256 ? 8.175 17.426 14.140 1.00 43.41 256 PHE A CA 1
ATOM 1949 C C . PHE A 1 256 ? 9.055 17.605 12.905 1.00 43.41 256 PHE A C 1
ATOM 1951 O O . PHE A 1 256 ? 9.185 16.688 12.094 1.00 43.41 256 PHE A O 1
ATOM 1958 N N . VAL A 1 257 ? 9.655 18.785 12.746 1.00 41.72 257 VAL A N 1
ATOM 1959 C CA . VAL A 1 257 ? 10.785 18.935 11.830 1.00 41.72 257 VAL A CA 1
ATOM 1960 C C . VAL A 1 257 ? 11.909 18.108 12.431 1.00 41.72 257 VAL A C 1
ATOM 1962 O O . VAL A 1 257 ? 12.513 18.483 13.435 1.00 41.72 257 VAL A O 1
ATOM 1965 N N . TYR A 1 258 ? 12.130 16.932 11.858 1.00 44.78 258 TYR A N 1
ATOM 1966 C CA . TYR A 1 258 ? 13.251 16.089 12.221 1.00 44.78 258 TYR A CA 1
ATOM 1967 C C . TYR A 1 258 ? 14.552 16.827 11.882 1.00 44.78 258 TYR A C 1
ATOM 1969 O O . TYR A 1 258 ? 14.885 16.988 10.710 1.00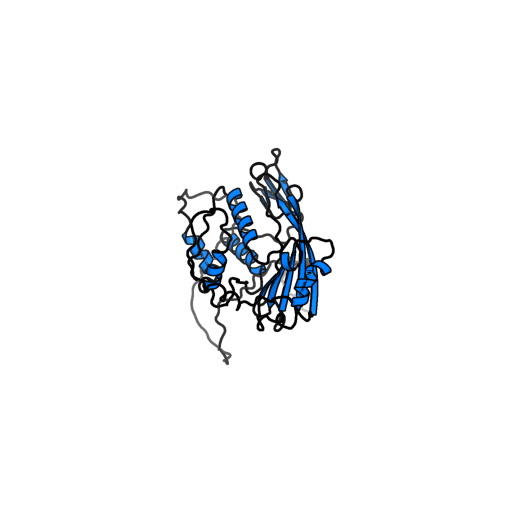 44.78 258 TYR A O 1
ATOM 1977 N N . GLY A 1 259 ? 15.242 17.320 12.912 1.00 42.12 259 GLY A N 1
ATOM 1978 C CA . GL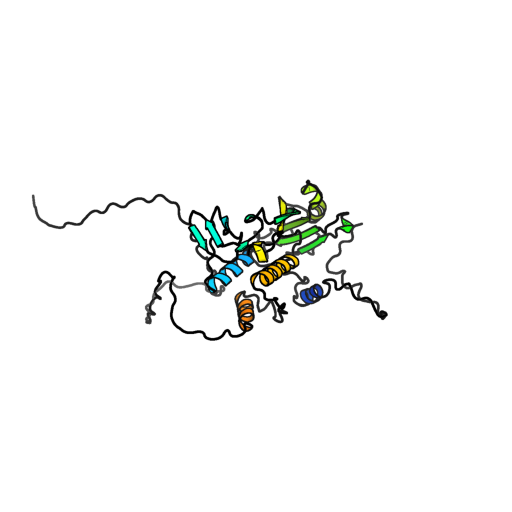Y A 1 259 ? 16.530 18.013 12.803 1.00 42.12 259 GLY A CA 1
ATOM 1979 C C . GLY A 1 259 ? 17.742 17.132 13.127 1.00 42.12 259 GLY A C 1
ATOM 1980 O O . GLY A 1 259 ? 18.822 17.667 13.352 1.00 42.12 259 GLY A O 1
ATOM 1981 N N . GLY A 1 260 ? 17.556 15.811 13.236 1.00 50.53 260 GLY A N 1
ATOM 1982 C CA . GLY A 1 260 ? 18.644 14.849 13.447 1.00 50.53 260 GLY A CA 1
ATOM 1983 C C . GLY A 1 260 ? 19.335 14.454 12.140 1.00 50.53 260 GLY A C 1
ATOM 1984 O O . GLY A 1 260 ? 18.811 14.716 11.057 1.00 50.53 260 GLY A O 1
ATOM 1985 N N . ASP A 1 261 ? 20.490 13.796 12.238 1.00 51.47 261 ASP A N 1
ATOM 1986 C CA . ASP A 1 261 ? 21.134 13.136 11.100 1.00 51.47 261 ASP A CA 1
ATOM 1987 C C . ASP A 1 261 ? 20.539 11.719 10.978 1.00 51.47 261 ASP A C 1
ATOM 1989 O O . ASP A 1 261 ? 20.755 10.877 11.857 1.00 51.47 261 ASP A O 1
ATOM 1993 N N . PRO A 1 262 ? 19.742 11.429 9.931 1.00 51.66 262 PRO A N 1
ATOM 1994 C CA . PRO A 1 262 ? 19.095 10.134 9.792 1.00 51.66 262 PRO A CA 1
ATOM 1995 C C . PRO A 1 262 ? 20.106 8.993 9.676 1.00 51.66 262 PRO A C 1
ATOM 1997 O O . PRO A 1 262 ? 19.788 7.889 10.093 1.00 51.66 262 PRO A O 1
ATOM 2000 N N . LEU A 1 263 ? 21.316 9.234 9.156 1.00 48.28 263 LEU A N 1
ATOM 2001 C CA . LEU A 1 263 ? 22.324 8.187 8.982 1.00 48.28 263 LEU A CA 1
ATOM 2002 C C . LEU A 1 263 ? 22.937 7.741 10.315 1.00 48.28 263 LEU A C 1
ATOM 2004 O O . LEU A 1 263 ? 23.305 6.577 10.458 1.00 48.28 263 LEU A O 1
ATOM 2008 N N . THR A 1 264 ? 22.995 8.633 11.307 1.00 51.50 264 THR A N 1
ATOM 2009 C CA . THR A 1 264 ? 23.439 8.304 12.673 1.00 51.50 264 THR A CA 1
ATOM 2010 C C . THR A 1 264 ? 22.302 7.803 13.562 1.00 51.50 264 THR A C 1
ATOM 2012 O O . THR A 1 264 ? 22.522 7.015 14.476 1.00 51.50 264 THR A O 1
ATOM 2015 N N . ASP A 1 265 ? 21.074 8.241 13.285 1.00 48.75 265 ASP A N 1
ATOM 2016 C CA . ASP A 1 265 ? 19.869 7.927 14.063 1.00 48.75 265 ASP A CA 1
ATOM 2017 C C . ASP A 1 265 ? 19.099 6.701 13.511 1.00 48.75 265 ASP A C 1
ATOM 2019 O O . ASP A 1 265 ? 18.001 6.391 13.969 1.00 48.75 265 ASP A O 1
ATOM 2023 N N . LEU A 1 266 ? 19.677 5.984 12.536 1.00 48.34 266 LEU A N 1
ATOM 2024 C CA . LEU A 1 266 ? 19.110 4.819 11.833 1.00 48.34 266 LEU A CA 1
ATOM 2025 C C . LEU A 1 266 ? 18.853 3.595 12.722 1.00 48.34 266 LEU A C 1
ATOM 2027 O O . LEU A 1 266 ? 18.191 2.651 12.286 1.00 48.34 266 LEU A O 1
ATOM 2031 N N . SER A 1 267 ? 19.334 3.582 13.969 1.00 50.94 267 SER A N 1
ATOM 2032 C CA . SER A 1 267 ? 18.776 2.632 14.923 1.00 50.94 267 SER A CA 1
ATOM 2033 C C . SER A 1 267 ? 17.365 3.106 15.255 1.00 50.94 267 SER A C 1
ATOM 2035 O O . SER A 1 267 ? 17.168 4.208 15.760 1.00 50.94 267 SER A O 1
ATOM 2037 N N . LEU A 1 268 ? 16.364 2.255 15.011 1.00 46.75 268 LEU A N 1
ATOM 2038 C CA . LEU A 1 268 ? 14.992 2.486 15.472 1.00 46.75 268 LEU A CA 1
ATOM 2039 C C . LEU A 1 268 ? 14.988 2.990 16.931 1.00 46.75 268 LEU A C 1
ATOM 2041 O O . LEU A 1 268 ? 14.188 3.840 17.285 1.00 46.75 268 LEU A O 1
ATOM 2045 N N . HIS A 1 269 ? 15.943 2.542 17.748 1.00 48.19 269 HIS A N 1
ATOM 2046 C CA . HIS A 1 269 ? 16.173 3.016 19.108 1.00 48.19 269 HIS A CA 1
ATOM 2047 C C . HIS A 1 269 ? 16.430 4.533 19.233 1.00 48.19 269 HIS A C 1
ATOM 2049 O O . HIS A 1 269 ? 15.730 5.189 19.994 1.00 48.19 269 HIS A O 1
ATOM 2055 N N . ALA A 1 270 ? 17.345 5.118 18.454 1.00 47.31 270 ALA A N 1
ATOM 2056 C CA . ALA A 1 270 ? 17.690 6.544 18.534 1.00 47.31 270 ALA A CA 1
ATOM 2057 C C . ALA A 1 270 ? 16.542 7.467 18.083 1.00 47.31 270 ALA A C 1
ATOM 2059 O O . ALA A 1 270 ? 16.277 8.501 18.704 1.00 47.31 270 ALA A O 1
ATOM 2060 N N . LEU A 1 271 ? 15.806 7.072 17.038 1.00 46.28 271 LEU A N 1
ATOM 2061 C CA . LEU A 1 271 ? 14.584 7.765 16.617 1.00 46.28 271 LEU A CA 1
ATOM 2062 C C . LEU A 1 271 ? 13.495 7.697 17.706 1.00 46.28 271 LEU A C 1
ATOM 2064 O O . LEU A 1 271 ? 12.791 8.679 17.956 1.00 46.28 271 LEU A O 1
ATOM 2068 N N . LEU A 1 272 ? 13.370 6.550 18.379 1.00 52.91 272 LEU A N 1
ATOM 2069 C CA . LEU A 1 272 ? 12.412 6.348 19.465 1.00 52.91 272 LEU A CA 1
ATOM 2070 C C . LEU A 1 272 ? 12.767 7.138 20.727 1.00 52.91 272 LEU A C 1
ATOM 2072 O O . LEU A 1 272 ? 11.867 7.718 21.333 1.00 52.91 272 LEU A O 1
ATOM 2076 N N . ASP A 1 273 ? 14.043 7.223 21.093 1.00 47.22 273 ASP A N 1
ATOM 2077 C CA . ASP A 1 273 ? 14.493 8.002 22.249 1.00 47.22 273 ASP A CA 1
ATOM 2078 C C . ASP A 1 273 ? 14.203 9.500 22.058 1.00 47.22 273 ASP A C 1
ATOM 2080 O O . ASP A 1 273 ? 13.635 10.146 22.940 1.00 47.22 273 ASP A O 1
ATOM 2084 N N . LYS A 1 274 ? 14.439 10.046 20.858 1.00 47.81 274 LYS A N 1
ATOM 2085 C CA . LYS A 1 274 ? 14.107 11.449 20.538 1.00 47.81 274 LYS A CA 1
ATOM 2086 C C . LYS A 1 274 ? 12.599 11.712 20.452 1.00 47.81 274 LYS A C 1
ATOM 2088 O O . LYS A 1 274 ? 12.135 12.792 20.824 1.00 47.81 274 LYS A O 1
ATOM 2093 N N . PHE A 1 275 ? 11.801 10.734 20.010 1.00 44.53 275 PHE A N 1
ATOM 2094 C CA . PHE A 1 275 ? 10.335 10.820 20.087 1.00 44.53 275 PHE A CA 1
ATOM 2095 C C . PHE A 1 275 ? 9.843 10.876 21.546 1.00 44.53 275 PHE A C 1
ATOM 2097 O O . PHE A 1 275 ? 8.821 11.498 21.850 1.00 44.53 275 PHE A O 1
ATOM 2104 N N . MET A 1 276 ? 10.582 10.247 22.462 1.00 50.22 276 MET A N 1
ATOM 2105 C CA . MET A 1 276 ? 10.245 10.148 23.881 1.00 50.22 276 MET A CA 1
ATOM 2106 C C . MET A 1 276 ? 10.571 11.400 24.696 1.00 50.22 276 MET A C 1
ATOM 2108 O O . MET A 1 276 ? 9.853 11.697 25.655 1.00 50.22 276 MET A O 1
ATOM 2112 N N . GLU A 1 277 ? 11.582 12.171 24.302 1.00 48.47 277 GLU A N 1
ATOM 2113 C CA . GLU A 1 277 ? 12.006 13.387 25.013 1.00 48.47 277 GLU A CA 1
ATOM 2114 C C . GLU A 1 277 ? 10.969 14.528 24.972 1.00 48.47 277 GLU A C 1
ATOM 2116 O O . GLU A 1 277 ? 10.938 15.365 25.874 1.00 48.47 277 GLU A O 1
ATOM 2121 N N . ASN A 1 278 ? 10.051 14.534 23.997 1.00 44.16 278 ASN A N 1
ATOM 2122 C CA . ASN A 1 278 ? 9.125 15.651 23.759 1.00 44.16 278 ASN A CA 1
ATOM 2123 C C . ASN A 1 278 ? 7.693 15.466 24.298 1.00 44.16 278 ASN A C 1
ATOM 2125 O O . ASN A 1 278 ? 6.783 16.209 23.918 1.00 44.16 278 ASN A O 1
ATOM 2129 N N . LYS A 1 279 ? 7.444 14.521 25.216 1.00 41.84 279 LYS A N 1
ATOM 2130 C CA . LYS A 1 279 ? 6.138 14.465 25.903 1.00 41.84 279 LYS A CA 1
ATOM 2131 C C . LYS A 1 279 ? 6.056 15.494 27.043 1.00 41.84 279 LYS A C 1
ATOM 2133 O O . LYS A 1 279 ? 6.921 15.497 27.920 1.00 41.84 279 LYS A O 1
ATOM 2138 N N . PRO A 1 280 ? 4.978 16.302 27.139 1.00 36.94 280 PRO A N 1
ATOM 2139 C CA . PRO A 1 280 ? 4.716 17.075 28.347 1.00 36.94 280 PRO A CA 1
ATOM 2140 C C . PRO A 1 280 ? 4.505 16.114 29.525 1.00 36.94 280 PRO A C 1
ATOM 2142 O O . PRO A 1 280 ? 3.722 15.165 29.432 1.00 36.94 280 PRO A O 1
ATOM 2145 N N . ARG A 1 281 ? 5.220 16.345 30.635 1.00 35.78 281 ARG A N 1
ATOM 2146 C CA . ARG A 1 281 ? 5.111 15.542 31.863 1.00 35.78 281 ARG A CA 1
ATOM 2147 C C . ARG A 1 281 ? 3.665 15.559 32.367 1.00 35.78 281 ARG A C 1
ATOM 2149 O O . ARG A 1 281 ? 3.195 16.567 32.886 1.00 35.78 281 ARG A O 1
ATOM 2156 N N . GLY A 1 282 ? 2.975 14.429 32.225 1.00 34.81 282 GLY A N 1
ATOM 2157 C CA . GLY A 1 282 ? 1.674 14.193 32.841 1.00 34.81 282 GLY A CA 1
ATOM 2158 C C . GLY A 1 282 ? 1.808 14.042 34.356 1.00 34.81 282 GLY A C 1
ATOM 2159 O O . GLY A 1 282 ? 2.710 13.367 34.851 1.00 34.81 282 GLY A O 1
ATOM 2160 N N . SER A 1 283 ? 0.914 14.710 35.078 1.00 32.00 283 SER A N 1
ATOM 2161 C CA . SER A 1 283 ? 0.816 14.792 36.535 1.00 32.00 283 SER A CA 1
ATOM 2162 C C . SER A 1 283 ? 0.791 13.427 37.229 1.00 32.00 283 SER A C 1
ATOM 2164 O O . SER A 1 283 ? 0.016 12.548 36.853 1.00 32.00 283 SER A O 1
ATOM 2166 N N . ARG A 1 284 ? 1.576 13.292 38.308 1.00 38.03 284 ARG A N 1
ATOM 2167 C CA . ARG A 1 284 ? 1.472 12.199 39.286 1.00 38.03 284 ARG A CA 1
ATOM 2168 C C . ARG A 1 284 ? 0.030 12.103 39.796 1.00 38.03 284 ARG A C 1
ATOM 2170 O O . ARG A 1 284 ? -0.415 13.000 40.505 1.00 38.03 284 ARG A O 1
ATOM 2177 N N . ILE A 1 285 ? -0.668 11.014 39.484 1.00 34.19 285 ILE A N 1
ATOM 2178 C CA . ILE A 1 285 ? -1.889 10.624 40.192 1.00 34.19 285 ILE A CA 1
ATOM 2179 C C . ILE A 1 285 ? -1.654 9.248 40.817 1.00 34.19 285 ILE A C 1
ATOM 2181 O O . ILE A 1 285 ? -1.480 8.258 40.117 1.00 34.19 285 ILE A O 1
ATOM 2185 N N . ALA A 1 286 ? -1.584 9.303 42.149 1.00 30.19 286 ALA A N 1
ATOM 2186 C CA . ALA A 1 286 ? -1.861 8.317 43.189 1.00 30.19 286 ALA A CA 1
ATOM 2187 C C . ALA A 1 286 ? -1.662 6.817 42.901 1.00 30.19 286 ALA A C 1
ATOM 2189 O O . ALA A 1 286 ? -2.335 6.191 42.085 1.00 30.19 286 ALA A O 1
ATOM 2190 N N . GLU A 1 287 ? -0.786 6.243 43.721 1.00 32.69 287 GLU A N 1
ATOM 2191 C CA . GLU A 1 287 ? -0.624 4.821 43.994 1.00 32.69 287 GLU A CA 1
ATOM 2192 C C . GLU A 1 287 ? -1.962 4.117 44.300 1.00 32.69 287 GLU A C 1
ATOM 2194 O O . GLU A 1 287 ? -2.785 4.616 45.065 1.00 32.69 287 GLU A O 1
ATOM 2199 N N . GLY A 1 288 ? -2.122 2.896 43.776 1.00 32.91 288 GLY A N 1
ATOM 2200 C CA . GLY A 1 288 ? -2.936 1.868 44.432 1.00 32.91 288 GLY A CA 1
ATOM 2201 C C . GLY A 1 288 ? -4.356 1.625 43.907 1.00 32.91 288 GLY A C 1
ATOM 2202 O O . GLY A 1 288 ? -5.323 1.890 44.610 1.00 32.91 288 GLY A O 1
ATOM 2203 N N . ARG A 1 289 ? -4.486 0.983 42.737 1.00 24.53 289 ARG A N 1
ATOM 2204 C CA . ARG A 1 289 ? -5.356 -0.199 42.500 1.00 24.53 289 ARG A CA 1
ATOM 2205 C C . ARG A 1 289 ? -5.286 -0.597 41.026 1.00 24.53 289 ARG A C 1
ATOM 2207 O O . ARG A 1 289 ? -5.941 -0.004 40.178 1.00 24.53 289 ARG A O 1
ATOM 2214 N N . TRP A 1 290 ? -4.507 -1.633 40.742 1.00 28.31 290 TRP A N 1
ATOM 2215 C CA . TRP A 1 290 ? -4.582 -2.382 39.492 1.00 28.31 290 TRP A CA 1
ATOM 2216 C C . TRP A 1 290 ? -5.427 -3.628 39.755 1.00 28.31 290 TRP A C 1
ATOM 2218 O O . TRP A 1 290 ? -5.053 -4.448 40.588 1.00 28.31 290 TRP A O 1
ATOM 2228 N N . HIS A 1 291 ? -6.563 -3.763 39.072 1.00 29.28 291 HIS A N 1
ATOM 2229 C CA . HIS A 1 291 ? -7.339 -5.004 39.035 1.00 29.28 291 HIS A CA 1
ATOM 2230 C C . HIS A 1 291 ? -7.492 -5.419 37.578 1.00 29.28 291 HIS A C 1
ATOM 2232 O O . HIS A 1 291 ? -8.161 -4.730 36.814 1.00 29.28 291 HIS A O 1
ATOM 2238 N N . GLY A 1 292 ? -6.852 -6.530 37.210 1.00 29.67 292 GLY A N 1
ATOM 2239 C CA . GLY A 1 292 ? -6.961 -7.143 35.884 1.00 29.67 292 GLY A CA 1
ATOM 2240 C C . GLY A 1 292 ? -5.615 -7.346 35.192 1.00 29.67 292 GLY A C 1
ATOM 2241 O O . GLY A 1 292 ? -5.310 -6.662 34.225 1.00 29.67 292 GLY A O 1
ATOM 2242 N N . GLY A 1 293 ? -4.811 -8.290 35.682 1.00 27.48 293 GLY A N 1
ATOM 2243 C CA . GLY A 1 293 ? -3.592 -8.744 35.015 1.00 27.48 293 GLY A CA 1
ATOM 2244 C C . GLY A 1 293 ? -3.111 -10.052 35.633 1.00 27.48 293 GLY A C 1
ATOM 2245 O O . GLY A 1 293 ? -2.858 -10.106 36.837 1.00 27.48 293 GLY A O 1
ATOM 2246 N N . SER A 1 294 ? -3.043 -11.111 34.826 1.00 31.41 294 SER A N 1
ATOM 2247 C CA . SER A 1 294 ? -2.491 -12.413 35.204 1.00 31.41 294 SER A CA 1
ATOM 2248 C C . SER A 1 294 ? -1.100 -12.245 35.818 1.00 31.41 294 SER A C 1
ATOM 2250 O O . SER A 1 294 ? -0.223 -11.610 35.236 1.00 31.41 294 SER A O 1
ATOM 2252 N N . GLN A 1 295 ? -0.914 -12.793 37.018 1.00 28.75 295 GLN A N 1
ATOM 2253 C CA . GLN A 1 295 ? 0.327 -12.679 37.776 1.00 28.75 295 GLN A CA 1
ATOM 2254 C C . GLN A 1 295 ? 1.459 -13.455 37.094 1.00 28.75 295 GLN A C 1
ATOM 2256 O O . GLN A 1 295 ? 1.381 -14.673 36.951 1.00 28.75 295 GLN A O 1
ATOM 2261 N N . ILE A 1 296 ? 2.545 -12.763 36.751 1.00 32.97 296 ILE A N 1
ATOM 2262 C CA . ILE A 1 296 ? 3.854 -13.374 36.504 1.00 32.97 296 ILE A CA 1
ATOM 2263 C C . ILE A 1 296 ? 4.832 -12.688 37.459 1.00 32.97 296 ILE A C 1
ATOM 2265 O O . ILE A 1 296 ? 5.047 -11.479 37.385 1.00 32.97 296 ILE A O 1
ATOM 2269 N N . ALA A 1 297 ? 5.371 -13.450 38.411 1.00 26.36 297 ALA A N 1
ATOM 2270 C CA . ALA A 1 297 ? 6.341 -12.960 39.384 1.00 26.36 297 ALA A CA 1
ATOM 2271 C C . ALA A 1 297 ? 7.727 -12.763 38.730 1.00 26.36 297 ALA A C 1
ATOM 2273 O O . ALA A 1 297 ? 8.137 -13.605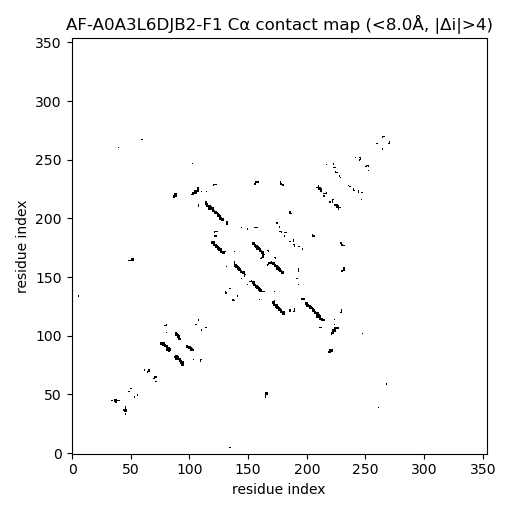 37.928 1.00 26.36 297 ALA A O 1
ATOM 2274 N N . PRO A 1 298 ? 8.486 -11.707 39.077 1.00 28.89 298 PRO A N 1
ATOM 2275 C CA . PRO A 1 298 ? 9.835 -11.513 38.556 1.00 28.89 298 PRO A CA 1
ATOM 2276 C C . PRO A 1 298 ? 10.830 -12.490 39.205 1.00 28.89 298 PRO A C 1
ATOM 2278 O O . PRO A 1 298 ? 10.832 -12.691 40.422 1.00 28.89 298 PRO A O 1
ATOM 2281 N N . ALA A 1 299 ? 11.695 -13.096 38.388 1.00 31.86 299 ALA A N 1
ATOM 2282 C CA . ALA A 1 299 ? 12.742 -14.006 38.843 1.00 31.86 299 ALA A CA 1
ATOM 2283 C C . ALA A 1 299 ? 13.795 -13.274 39.700 1.00 31.86 299 ALA A C 1
ATOM 2285 O O . ALA A 1 299 ? 14.262 -12.185 39.359 1.00 31.86 299 ALA A O 1
ATOM 2286 N N . LYS A 1 300 ? 14.169 -13.886 40.832 1.00 31.31 300 LYS A N 1
ATOM 2287 C CA . LYS A 1 300 ? 15.190 -13.386 41.765 1.00 31.31 300 LYS A CA 1
ATOM 2288 C C . LYS A 1 300 ? 16.578 -13.381 41.111 1.00 31.31 300 LYS A C 1
ATOM 2290 O O . LYS A 1 300 ? 16.988 -14.381 40.529 1.00 31.31 300 LYS A O 1
ATOM 2295 N N . LYS A 1 301 ? 17.324 -12.285 41.298 1.00 32.75 301 LYS A N 1
ATOM 2296 C CA . LYS A 1 301 ? 18.769 -12.205 41.025 1.00 32.75 301 LYS A CA 1
ATOM 2297 C C . LYS A 1 301 ? 19.513 -13.273 41.833 1.00 32.75 301 LYS A C 1
ATOM 2299 O O . LYS A 1 301 ? 19.414 -13.285 43.058 1.00 32.75 301 LYS A O 1
ATOM 2304 N N . LEU A 1 302 ? 20.304 -14.096 41.153 1.00 28.92 302 LEU A N 1
ATOM 2305 C CA . LEU A 1 302 ? 21.357 -14.908 41.756 1.00 28.92 302 LEU A CA 1
ATOM 2306 C C . LEU A 1 302 ? 22.695 -14.466 41.169 1.00 28.92 302 LEU A C 1
ATOM 2308 O O . LEU A 1 302 ? 22.828 -14.244 39.970 1.00 28.92 302 LEU A O 1
ATOM 2312 N N . ASN A 1 303 ? 23.646 -14.270 42.066 1.00 32.62 303 ASN A N 1
ATOM 2313 C CA . ASN A 1 303 ? 24.990 -13.765 41.844 1.00 32.62 303 ASN A CA 1
ATOM 2314 C C . ASN A 1 303 ? 25.925 -14.857 42.368 1.00 32.62 303 ASN A C 1
ATOM 2316 O O . ASN A 1 303 ? 25.630 -15.341 43.459 1.00 32.62 303 ASN A O 1
ATOM 2320 N N . LEU A 1 304 ? 26.977 -15.246 41.635 1.00 28.25 304 LEU A N 1
ATOM 2321 C CA . LEU A 1 304 ? 28.269 -15.711 42.175 1.00 28.25 304 LEU A CA 1
ATOM 2322 C C . LEU A 1 304 ? 29.209 -16.233 41.072 1.00 28.25 304 LEU A C 1
ATOM 2324 O O . LEU A 1 304 ? 28.850 -17.075 40.255 1.00 28.25 304 LEU A O 1
ATOM 2328 N N . ASN A 1 305 ? 30.441 -15.727 41.134 1.00 30.80 305 ASN A N 1
ATOM 2329 C CA . ASN A 1 305 ? 31.642 -16.159 40.424 1.00 30.80 305 ASN A CA 1
ATOM 2330 C C . ASN A 1 305 ? 32.114 -17.562 40.862 1.00 30.80 305 ASN A C 1
ATOM 2332 O O . ASN A 1 305 ? 32.144 -17.828 42.063 1.00 30.80 305 ASN A O 1
ATOM 2336 N N . HIS A 1 306 ? 32.603 -18.386 39.924 1.00 30.73 306 HIS A N 1
ATOM 2337 C CA . HIS A 1 306 ? 33.973 -18.944 39.915 1.00 30.73 306 HIS A CA 1
ATOM 2338 C C . HIS A 1 306 ? 34.230 -19.852 38.694 1.00 30.73 306 HIS A C 1
ATOM 2340 O O . HIS A 1 306 ? 33.357 -20.585 38.242 1.00 30.73 306 HIS A O 1
ATOM 2346 N N . HIS A 1 307 ? 35.463 -19.754 38.189 1.00 28.84 307 HIS A N 1
ATOM 2347 C CA . HIS A 1 307 ? 36.108 -20.520 37.117 1.00 28.84 307 HIS A CA 1
ATOM 2348 C C . HIS A 1 307 ? 36.280 -22.025 37.406 1.00 28.84 307 HIS A C 1
ATOM 2350 O O . HIS A 1 307 ? 36.415 -22.388 38.569 1.00 28.84 307 HIS A O 1
ATOM 2356 N N . ILE A 1 308 ? 36.388 -22.823 36.325 1.00 26.75 308 ILE A N 1
ATOM 2357 C CA . ILE A 1 308 ? 37.327 -23.942 36.003 1.00 26.75 308 ILE A CA 1
ATOM 2358 C C . ILE A 1 308 ? 36.989 -24.324 34.534 1.00 26.75 308 ILE A C 1
ATOM 2360 O O . ILE A 1 308 ? 35.870 -24.752 34.277 1.00 26.75 308 ILE A O 1
ATOM 2364 N N . ILE A 1 309 ? 37.698 -23.853 33.498 1.00 25.41 309 ILE A N 1
ATOM 2365 C CA . ILE A 1 309 ? 38.955 -24.319 32.854 1.00 25.41 309 ILE A CA 1
ATOM 2366 C C . ILE A 1 309 ? 38.918 -25.757 32.295 1.00 25.41 309 ILE A C 1
ATOM 2368 O O . ILE A 1 309 ? 38.936 -26.721 33.056 1.00 25.41 309 ILE A O 1
ATOM 2372 N N . GLY A 1 310 ? 39.014 -25.833 30.956 1.00 24.92 310 GLY A N 1
ATOM 2373 C CA . GLY A 1 310 ? 39.662 -26.893 30.167 1.00 24.92 310 GLY A CA 1
ATOM 2374 C C . GLY A 1 310 ? 38.731 -27.645 29.200 1.00 24.92 310 GLY A C 1
ATOM 2375 O O . GLY A 1 310 ? 37.710 -28.165 29.623 1.00 24.92 310 GLY A O 1
ATOM 2376 N N . GLU A 1 311 ? 38.999 -27.815 27.905 1.00 25.42 311 GLU A N 1
ATOM 2377 C CA . GLU A 1 311 ? 40.012 -27.285 26.985 1.00 25.42 311 GLU A CA 1
ATOM 2378 C C . GLU A 1 311 ? 39.603 -27.802 25.584 1.00 25.42 311 GLU A C 1
ATOM 2380 O O . GLU A 1 311 ? 39.479 -29.012 25.394 1.00 25.42 311 GLU A O 1
ATOM 2385 N N . LEU A 1 312 ? 39.365 -26.920 24.610 1.00 26.69 312 LEU A N 1
ATOM 2386 C CA . LEU A 1 312 ? 39.687 -27.199 23.205 1.00 26.69 312 LEU A CA 1
ATOM 2387 C C . LEU A 1 312 ? 39.946 -25.859 22.496 1.00 26.69 312 LEU A C 1
ATOM 2389 O O . LEU A 1 312 ? 39.022 -25.186 22.044 1.00 26.69 312 LEU A O 1
ATOM 2393 N N . LEU A 1 313 ? 41.229 -25.486 22.500 1.00 27.61 313 LEU A N 1
ATOM 2394 C CA . LEU A 1 313 ? 41.888 -24.480 21.656 1.00 27.61 313 LEU A CA 1
ATOM 2395 C C . LEU A 1 313 ? 41.412 -24.604 20.194 1.00 27.61 313 LEU A C 1
ATOM 2397 O O . LEU A 1 313 ? 41.338 -25.718 19.682 1.00 27.61 313 LEU A O 1
ATOM 2401 N N . GLU A 1 314 ? 40.924 -23.557 19.526 1.00 28.16 314 GLU A N 1
ATOM 2402 C CA . GLU A 1 314 ? 41.550 -22.308 19.029 1.00 28.16 314 GLU A CA 1
ATOM 2403 C C . GLU A 1 314 ? 41.775 -22.363 17.508 1.00 28.16 314 GLU A C 1
ATOM 2405 O O . GLU A 1 314 ? 42.023 -23.423 16.936 1.00 28.16 314 GLU A O 1
ATOM 2410 N N . LEU A 1 315 ? 41.748 -21.160 16.913 1.00 26.78 315 LEU A N 1
ATOM 2411 C CA . LEU A 1 315 ? 41.824 -20.763 15.497 1.00 26.78 315 LEU A CA 1
ATOM 2412 C C . LEU A 1 315 ? 40.436 -20.713 14.816 1.00 26.78 315 LEU A C 1
ATOM 2414 O O . LEU A 1 315 ? 39.862 -21.742 14.487 1.00 26.78 315 LEU A O 1
ATOM 2418 N N . SER A 1 316 ? 39.811 -19.559 14.557 1.00 27.11 316 SER A N 1
ATOM 2419 C CA . SER A 1 316 ? 40.305 -18.178 14.475 1.00 27.11 316 SER A CA 1
ATOM 2420 C C . SER A 1 316 ? 39.178 -17.179 14.777 1.00 27.11 316 SER A C 1
ATOM 2422 O O . SER A 1 316 ? 38.195 -17.108 14.038 1.00 27.11 316 SER A O 1
ATOM 2424 N N . GLU A 1 317 ? 39.349 -16.387 15.832 1.00 32.12 317 GLU A N 1
ATOM 2425 C CA . GLU A 1 317 ? 38.600 -15.154 16.069 1.00 32.12 317 GLU A CA 1
ATOM 2426 C C . GLU A 1 317 ? 39.104 -14.081 15.100 1.00 32.12 317 GLU A C 1
ATOM 2428 O O . GLU A 1 317 ? 40.251 -13.655 15.191 1.00 32.12 317 GLU A O 1
ATOM 2433 N N . ASN A 1 318 ? 38.258 -13.686 14.149 1.00 29.36 318 ASN A N 1
ATOM 2434 C CA . ASN A 1 318 ? 38.236 -12.353 13.552 1.00 29.36 318 ASN A CA 1
ATOM 2435 C C . ASN A 1 318 ? 36.852 -12.126 12.912 1.00 29.36 318 ASN A C 1
ATOM 2437 O O . ASN A 1 318 ? 36.445 -12.869 12.024 1.00 29.36 318 ASN A O 1
ATOM 2441 N N . GLU A 1 319 ? 36.177 -11.078 13.396 1.00 32.03 319 GLU A N 1
ATOM 2442 C CA . GLU A 1 319 ? 35.036 -10.355 12.802 1.00 32.03 319 GLU A CA 1
ATOM 2443 C C . GLU A 1 319 ? 33.643 -11.019 12.747 1.00 32.03 319 GLU A C 1
ATOM 2445 O O . GLU A 1 319 ? 33.180 -11.380 11.673 1.00 32.03 319 GLU A O 1
ATOM 2450 N N . VAL A 1 320 ? 32.902 -11.008 13.870 1.00 29.22 320 VAL A N 1
ATOM 2451 C CA . VAL A 1 320 ? 31.502 -10.507 13.924 1.00 29.22 320 VAL A CA 1
ATOM 2452 C C . VAL A 1 320 ? 31.218 -9.944 15.339 1.00 29.22 320 VAL A C 1
ATOM 2454 O O . VAL A 1 320 ? 31.248 -10.712 16.300 1.00 29.22 320 VAL A O 1
ATOM 2457 N N . PRO A 1 321 ? 30.951 -8.632 15.507 1.00 27.02 321 PRO A N 1
ATOM 2458 C CA . PRO A 1 321 ? 30.546 -8.036 16.785 1.00 27.02 321 PRO A CA 1
ATOM 2459 C C . PRO A 1 321 ? 29.172 -8.538 17.294 1.00 27.02 321 PRO A C 1
ATOM 2461 O O . PRO A 1 321 ? 28.248 -8.709 16.496 1.00 27.0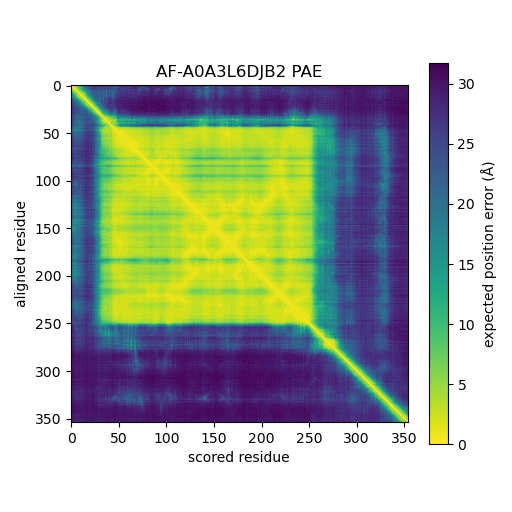2 321 PRO A O 1
ATOM 2464 N N . PRO A 1 322 ? 29.016 -8.754 18.615 1.00 32.00 322 PRO A N 1
ATOM 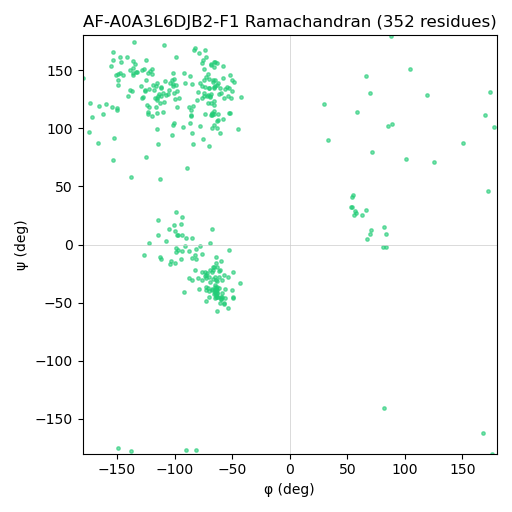2465 C CA . PRO A 1 322 ? 27.863 -9.397 19.247 1.00 32.00 322 PRO A CA 1
ATOM 2466 C C . PRO A 1 322 ? 26.742 -8.405 19.618 1.00 32.00 322 PRO A C 1
ATOM 2468 O O . PRO A 1 322 ? 26.404 -8.233 20.788 1.00 32.00 322 PRO A O 1
ATOM 2471 N N . GLU A 1 323 ? 26.120 -7.796 18.609 1.00 36.19 323 GLU A N 1
ATOM 2472 C CA . GLU A 1 323 ? 24.766 -7.222 18.715 1.00 36.19 323 GLU A CA 1
ATOM 2473 C C . GLU A 1 323 ? 23.766 -8.011 17.849 1.00 36.19 323 GLU A C 1
ATOM 2475 O O . GLU A 1 323 ? 23.104 -7.508 16.946 1.00 36.19 323 GLU A O 1
ATOM 2480 N N . ASP A 1 324 ? 23.712 -9.310 18.141 1.00 32.78 324 ASP A N 1
ATOM 2481 C CA . ASP A 1 324 ? 22.530 -10.163 18.272 1.00 32.78 324 ASP A CA 1
ATOM 2482 C C . ASP A 1 324 ? 21.306 -9.888 17.382 1.00 32.78 324 ASP A C 1
ATOM 2484 O O . ASP A 1 324 ? 20.296 -9.282 17.755 1.00 32.78 324 ASP A O 1
ATOM 2488 N N . ILE A 1 325 ? 21.359 -10.565 16.237 1.00 29.53 325 ILE A N 1
ATOM 2489 C CA . ILE A 1 325 ? 20.243 -11.227 15.561 1.00 29.53 325 ILE A CA 1
ATOM 2490 C C . ILE A 1 325 ? 19.420 -12.017 16.596 1.00 29.53 325 ILE A C 1
ATOM 2492 O O . ILE A 1 325 ? 19.752 -13.142 16.971 1.00 29.53 325 ILE A O 1
ATOM 2496 N N . VAL A 1 326 ? 18.301 -11.446 17.041 1.00 23.58 326 VAL A N 1
ATOM 2497 C CA . VAL A 1 326 ? 17.289 -12.174 17.812 1.00 23.58 326 VAL A CA 1
ATOM 2498 C C . VAL A 1 326 ? 16.253 -12.720 16.837 1.00 23.58 326 VAL A C 1
ATOM 2500 O O . VAL A 1 326 ? 15.339 -12.014 16.415 1.00 23.58 326 VAL A O 1
ATOM 2503 N N . PHE A 1 327 ? 16.346 -14.012 16.514 1.00 26.16 327 PHE A N 1
ATOM 2504 C CA . PHE A 1 327 ? 15.188 -14.742 16.006 1.00 26.16 327 PHE A CA 1
ATOM 2505 C C . PHE A 1 327 ? 14.121 -14.758 17.105 1.00 26.16 327 PHE A C 1
ATOM 2507 O O . PHE A 1 327 ? 14.182 -15.555 18.046 1.00 26.16 327 PHE A O 1
ATOM 2514 N N . HIS A 1 328 ? 13.116 -13.889 17.002 1.00 27.05 328 HIS A N 1
ATOM 2515 C CA . HIS A 1 328 ? 11.911 -14.067 17.794 1.00 27.05 328 HIS A CA 1
ATOM 2516 C C . HIS A 1 328 ? 11.191 -15.320 17.299 1.00 27.05 328 HIS A C 1
ATOM 2518 O O . HIS A 1 328 ? 10.665 -15.396 16.191 1.00 27.05 328 HIS A O 1
ATOM 2524 N N . ARG A 1 329 ? 11.198 -16.338 18.158 1.00 25.55 329 ARG A N 1
ATOM 2525 C CA . ARG A 1 329 ? 10.411 -17.555 18.019 1.00 25.55 329 ARG A CA 1
ATOM 2526 C C . ARG A 1 329 ? 8.932 -17.165 18.011 1.00 25.55 329 ARG A C 1
ATOM 2528 O O . ARG A 1 329 ? 8.331 -16.998 19.069 1.00 25.55 329 ARG A O 1
ATOM 2535 N N . PHE A 1 330 ? 8.352 -17.013 16.824 1.00 29.86 330 PHE A N 1
ATOM 2536 C CA . PHE A 1 330 ? 6.905 -16.970 16.666 1.00 29.86 330 PHE A CA 1
ATOM 2537 C C . PHE A 1 330 ? 6.321 -18.221 17.326 1.00 29.86 330 PHE A C 1
ATOM 2539 O O . PHE A 1 330 ? 6.760 -19.345 17.056 1.00 29.86 330 PHE A O 1
ATOM 2546 N N . TYR A 1 331 ? 5.345 -18.039 18.213 1.00 29.94 331 TYR A N 1
ATOM 2547 C CA . TYR A 1 331 ? 4.543 -19.153 18.699 1.00 29.94 331 TYR A CA 1
ATOM 2548 C C . TYR A 1 331 ? 3.646 -19.622 17.552 1.00 29.94 331 TYR A C 1
ATOM 2550 O O . TYR A 1 331 ? 2.498 -19.216 17.423 1.00 29.94 331 TYR A O 1
ATOM 2558 N N . LEU A 1 332 ? 4.190 -20.490 16.701 1.00 26.16 332 LEU A N 1
ATOM 2559 C CA . LEU A 1 332 ? 3.379 -21.412 15.922 1.00 26.16 332 LEU A CA 1
ATOM 2560 C C . LEU A 1 332 ? 2.771 -22.399 16.918 1.00 26.16 332 LEU A C 1
ATOM 2562 O O . LEU A 1 332 ? 3.491 -23.180 17.549 1.00 26.16 332 LEU A O 1
ATOM 2566 N N . ASN A 1 333 ? 1.451 -22.352 17.075 1.00 28.00 333 ASN A N 1
ATOM 2567 C CA . ASN A 1 333 ? 0.731 -23.387 17.798 1.00 28.00 333 ASN A CA 1
ATOM 2568 C C . ASN A 1 333 ? 0.942 -24.696 17.022 1.00 28.00 333 ASN A C 1
ATOM 2570 O O . ASN A 1 333 ? 0.434 -24.861 15.915 1.00 28.00 333 ASN A O 1
ATOM 2574 N N . LYS A 1 334 ? 1.762 -25.608 17.556 1.00 30.33 334 LYS A N 1
ATOM 2575 C CA . LYS A 1 334 ? 1.954 -26.933 16.959 1.00 30.33 334 LYS A CA 1
ATOM 2576 C C . LYS A 1 334 ? 0.646 -27.709 17.097 1.00 30.33 334 LYS A C 1
ATOM 2578 O O . LYS A 1 334 ? 0.377 -28.275 18.152 1.00 30.33 334 LYS A O 1
ATOM 2583 N N . THR A 1 335 ? -0.149 -27.776 16.037 1.00 35.19 335 THR A N 1
ATOM 2584 C CA . THR A 1 335 ? -1.224 -28.762 15.910 1.00 35.19 335 THR A CA 1
ATOM 2585 C C . THR A 1 335 ? -0.598 -30.118 15.575 1.00 35.19 335 THR A C 1
ATOM 2587 O O . THR A 1 335 ? -0.338 -30.458 14.426 1.00 35.19 335 THR A O 1
ATOM 2590 N N . GLY A 1 336 ? -0.291 -30.895 16.613 1.00 34.72 336 GLY A N 1
ATOM 2591 C CA . GLY A 1 336 ? 0.119 -32.295 16.504 1.00 34.72 336 GLY A CA 1
ATOM 2592 C C . GLY A 1 336 ? -0.644 -33.148 17.522 1.00 34.72 336 GLY A C 1
ATOM 2593 O O . GLY A 1 336 ? -0.996 -32.638 18.588 1.00 34.72 336 GLY A O 1
ATOM 2594 N N . PRO A 1 337 ? -0.936 -34.427 17.225 1.00 32.31 337 PRO A N 1
ATOM 2595 C CA . PRO A 1 337 ? -1.832 -35.230 18.045 1.00 32.31 337 PRO A CA 1
ATOM 2596 C C . PRO A 1 337 ? -1.197 -35.548 19.403 1.00 32.31 337 PRO A C 1
ATOM 2598 O O . PRO A 1 337 ? -0.078 -36.059 19.496 1.00 32.31 337 PRO A O 1
ATOM 2601 N N . VAL A 1 338 ? -1.941 -35.256 20.469 1.00 33.25 338 VAL A N 1
ATOM 2602 C CA . VAL A 1 338 ? -1.577 -35.540 21.859 1.00 33.25 338 VAL A CA 1
ATOM 2603 C C . VAL A 1 338 ? -1.590 -37.057 22.082 1.00 33.25 338 VAL A C 1
ATOM 2605 O O . VAL A 1 338 ? -2.647 -37.682 22.087 1.00 33.25 338 VAL A O 1
ATOM 2608 N N . LYS A 1 339 ? -0.418 -37.672 22.290 1.00 31.31 339 LYS A N 1
ATOM 2609 C CA . LYS A 1 339 ? -0.319 -39.042 22.823 1.00 31.31 339 LYS A CA 1
ATOM 2610 C C . LYS A 1 339 ? -0.315 -38.995 24.352 1.00 31.31 339 LYS A C 1
ATOM 2612 O O . LYS A 1 339 ? 0.606 -38.447 24.956 1.00 31.31 339 LYS A O 1
ATOM 2617 N N . HIS A 1 340 ? -1.318 -39.607 24.976 1.00 31.30 340 HIS A N 1
ATOM 2618 C CA . HIS A 1 340 ? -1.353 -39.837 26.420 1.00 31.30 340 HIS A CA 1
ATOM 2619 C C . HIS A 1 340 ? -0.240 -40.815 26.838 1.00 31.30 340 HIS A C 1
ATOM 2621 O O . HIS A 1 340 ? -0.190 -41.944 26.354 1.00 31.30 340 HIS A O 1
ATOM 2627 N N . LYS A 1 341 ? 0.640 -40.407 27.764 1.00 29.55 341 LYS A N 1
ATOM 2628 C CA . LYS A 1 341 ? 1.514 -41.335 28.501 1.00 29.55 341 LYS A CA 1
ATOM 2629 C C . LYS A 1 341 ? 0.744 -41.896 29.699 1.00 29.55 341 LYS A C 1
ATOM 2631 O O . LYS A 1 341 ? 0.326 -41.140 30.574 1.00 29.55 341 LYS A O 1
ATOM 2636 N N . ALA A 1 342 ? 0.564 -43.214 29.732 1.00 31.11 342 ALA A N 1
ATOM 2637 C CA . ALA A 1 342 ? 0.012 -43.931 30.875 1.00 31.11 342 ALA A CA 1
ATOM 2638 C C . ALA A 1 342 ? 1.015 -43.936 32.045 1.00 31.11 342 ALA A C 1
ATOM 2640 O O . ALA A 1 342 ? 2.205 -44.179 31.852 1.00 31.11 342 ALA A O 1
ATOM 2641 N N . LYS A 1 343 ? 0.518 -43.660 33.257 1.00 28.25 343 LYS A N 1
ATOM 2642 C CA . LYS A 1 343 ? 1.241 -43.827 34.526 1.00 28.25 343 LYS A CA 1
ATOM 2643 C C . LYS A 1 343 ? 1.326 -45.314 34.868 1.00 28.25 343 LYS A C 1
ATOM 2645 O O . LYS A 1 343 ? 0.286 -45.963 34.917 1.00 28.25 343 LYS A O 1
ATOM 2650 N N . TRP A 1 344 ? 2.513 -45.808 35.204 1.00 27.11 344 TRP A N 1
ATOM 2651 C CA . TRP A 1 344 ? 2.674 -47.015 36.017 1.00 27.11 344 TRP A CA 1
ATOM 2652 C C . TRP A 1 344 ? 3.333 -46.643 37.348 1.00 27.11 344 TRP A C 1
ATOM 2654 O O . TRP A 1 344 ? 4.168 -45.743 37.409 1.00 27.11 344 TRP A O 1
ATOM 2664 N N . LYS A 1 345 ? 2.816 -47.261 38.410 1.00 29.36 345 LYS A N 1
ATOM 2665 C CA . LYS A 1 345 ? 3.089 -47.030 39.832 1.00 29.36 345 LYS A CA 1
ATOM 2666 C C . LYS A 1 345 ? 4.232 -47.950 40.268 1.00 29.36 345 LYS A C 1
ATOM 2668 O O . LYS A 1 345 ? 4.210 -49.121 39.903 1.00 29.36 345 LYS A O 1
ATOM 2673 N N . ASP A 1 346 ? 5.148 -47.440 41.084 1.00 30.31 346 ASP A N 1
ATOM 2674 C CA . ASP A 1 346 ? 6.144 -48.253 41.786 1.00 30.31 346 ASP A CA 1
ATOM 2675 C C . ASP A 1 346 ? 5.504 -49.111 42.885 1.00 30.31 346 ASP A C 1
ATOM 2677 O O . ASP A 1 346 ? 4.643 -48.643 43.637 1.00 30.31 346 ASP A O 1
ATOM 2681 N N . SER A 1 347 ? 6.013 -50.333 43.035 1.00 30.06 347 SER A N 1
ATOM 2682 C CA . SER A 1 347 ? 6.052 -51.049 44.310 1.00 30.06 347 SER A CA 1
ATOM 2683 C C . SER A 1 347 ? 7.258 -51.988 44.332 1.00 30.06 347 SER A C 1
ATOM 2685 O O . SER A 1 347 ? 7.350 -52.910 43.523 1.00 30.06 347 SER A O 1
ATOM 2687 N N . VAL A 1 348 ? 8.167 -51.730 45.268 1.00 32.19 348 VAL A N 1
ATOM 2688 C CA . VAL A 1 348 ? 9.248 -52.619 45.710 1.00 32.19 348 VAL A CA 1
ATOM 2689 C C . VAL A 1 348 ? 8.685 -53.565 46.777 1.00 32.19 348 VAL A C 1
ATOM 2691 O O . VAL A 1 348 ? 7.929 -53.093 47.626 1.00 32.19 348 VAL A O 1
ATOM 2694 N N . LEU A 1 349 ? 9.042 -54.857 46.728 1.00 30.62 349 LEU A N 1
ATOM 2695 C CA . LEU A 1 349 ? 9.632 -55.668 47.818 1.00 30.62 349 LEU A CA 1
ATOM 2696 C C . LEU A 1 349 ? 9.659 -57.171 47.444 1.00 30.62 349 LEU A C 1
ATOM 2698 O O . LEU A 1 349 ? 8.618 -57.802 47.315 1.00 30.62 349 LEU A O 1
ATOM 2702 N N . ASP A 1 350 ? 10.887 -57.657 47.251 1.00 28.80 350 ASP A N 1
ATOM 2703 C CA . ASP A 1 350 ? 11.569 -58.776 47.932 1.00 28.80 350 ASP A CA 1
ATOM 2704 C C . ASP A 1 350 ? 11.146 -60.267 47.844 1.00 28.80 350 ASP A C 1
ATOM 2706 O O . ASP A 1 350 ? 9.978 -60.636 47.876 1.00 28.80 350 ASP A O 1
ATOM 2710 N N . GLU A 1 351 ? 12.219 -61.074 47.857 1.00 29.86 351 GLU A N 1
ATOM 2711 C CA . GLU A 1 351 ? 12.421 -62.504 48.161 1.00 29.86 351 GLU A CA 1
ATOM 2712 C C . GLU A 1 351 ? 11.895 -63.629 47.242 1.00 29.86 351 GLU A C 1
ATOM 2714 O O . GLU A 1 351 ? 10.711 -63.746 46.938 1.00 29.86 351 GLU A O 1
ATOM 2719 N N . GLY A 1 352 ? 12.799 -64.576 46.924 1.00 26.27 352 GLY A N 1
ATOM 2720 C CA . GLY A 1 352 ? 12.416 -65.961 46.615 1.00 26.27 352 GLY A CA 1
ATOM 2721 C C . GLY A 1 352 ? 13.311 -66.729 45.641 1.00 26.27 352 GLY A C 1
ATOM 2722 O O . GLY A 1 352 ? 13.028 -66.792 44.452 1.00 26.27 352 GLY A O 1
ATOM 2723 N N . ILE A 1 353 ? 14.351 -67.367 46.178 1.00 33.12 353 ILE A N 1
ATOM 2724 C CA . ILE A 1 353 ? 15.117 -68.479 45.586 1.00 33.12 353 ILE A CA 1
ATOM 2725 C C . ILE A 1 353 ? 14.178 -69.637 45.181 1.00 33.12 353 ILE A C 1
ATOM 2727 O O . ILE A 1 353 ? 13.324 -70.005 45.985 1.00 33.12 353 ILE A O 1
ATOM 2731 N N . VAL A 1 354 ? 14.363 -70.208 43.980 1.00 33.72 354 VAL A N 1
ATOM 2732 C CA . VAL A 1 354 ? 14.734 -71.614 43.640 1.00 33.72 354 VAL A CA 1
ATOM 2733 C C . VAL A 1 354 ? 14.904 -71.711 42.124 1.00 33.72 354 VAL A C 1
ATOM 2735 O O . VAL A 1 354 ? 13.987 -71.270 41.396 1.00 33.72 354 VAL A O 1
#

Secondary structure (DSSP, 8-state):
------TTSGGGG-----PPPS-------GGGHHHHHHHH-TTSSS----TT-TTHHHHHHHHHHHHTT-----S--S-EEEE-TTS-EEEEEETTEEEE-S-EEE-GGG-GGGEEEEEEEEEEEEEESSPPTTSTT-SSEEEEE-HHHHTSSS-EEEEEEEGGGTSS-TT-EEEEEEEE-SSS-HHHHHHHHHTTT-S-SEEEEEEEEEEEE-S-HHHH-EEEPPPP-S-SSSHHHHHHHHHHHHHHHS---------S-TTTS-SHHHHHHHHHHTS-----------------PPPPP-----------------S-------------------PPPPP-----------

Solvent-accessible surface area (backbone atoms only — not comparable to full-atom values): 23305 Å² total; per-residue (Å²): 137,83,82,80,84,54,95,81,62,75,76,77,77,81,79,77,96,71,90,81,84,85,90,83,94,86,77,91,65,76,73,68,56,52,60,58,34,31,72,71,35,98,76,84,42,62,74,84,80,57,66,59,31,76,70,49,54,63,50,52,54,50,54,54,39,38,78,74,73,46,82,89,80,76,96,68,60,78,63,39,79,37,62,47,97,81,54,28,38,46,27,39,33,37,92,92,44,70,53,74,38,74,59,48,76,45,55,49,87,73,44,60,92,42,40,45,80,77,52,35,33,29,37,35,45,32,35,23,73,59,53,46,65,96,50,85,74,38,64,55,49,82,47,77,47,56,16,80,84,72,76,48,96,49,51,34,29,34,43,35,40,17,28,93,33,59,69,39,62,86,69,28,27,45,35,38,36,23,24,60,52,89,69,95,52,59,68,71,73,45,39,76,56,54,69,51,47,63,76,66,78,44,76,46,77,51,75,47,77,22,37,37,59,70,65,59,43,90,66,27,31,51,48,53,41,64,49,81,72,42,65,92,66,60,65,68,59,50,52,51,53,50,51,52,48,22,73,74,68,75,45,82,79,74,79,76,80,81,83,70,59,64,86,81,35,65,48,70,62,54,52,49,51,62,65,59,71,73,59,80,85,77,78,93,75,80,88,88,84,89,85,88,72,86,88,76,82,84,82,80,91,83,85,86,91,82,90,84,90,89,86,81,87,82,90,77,96,78,90,80,84,91,79,72,87,73,82,77,80,73,85,70,81,80,90,66,88,86,78,86,81,83,88,84,82,90,82,90,82,86,89,82,92,133

Mean predicted aligned error: 16.84 Å

Radius of gyration: 28.75 Å; Cα contacts (8 Å, |Δi|>4): 411; chains: 1; bounding box: 70×113×78 Å

Nearest PDB structures (foldseek):
  1d5t-assembly1_A  TM=9.682E-01  e=9.760E-29  Bos taurus
  6c87-assembly1_A  TM=9.729E-01  e=2.562E-28  Naegleria fowleri
  1gnd-assembly1_A  TM=9.646E-01  e=2.535E-27  Bos taurus
  3cph-assembly1_G  TM=9.613E-01  e=1.836E-25  Saccharomyces cerevisiae
  3p1w-assembly1_A  TM=9.525E-01  e=1.045E-23  Plasmodium falciparum 3D7